Protein AF-A0A7S3LGE1-F1 (afdb_monomer_lite)

Sequence (247 aa):
MNFAIEPRTTQPFYMPAHYVEPFEENRWFVEFDTFSIVQLNETDFDQDATALWTPNLSERVREPIHEDTSGYSVFFFHPGIALPTHPNQFPMDAAGMMIHVPDVLRTAVEGQAEQTFAYIFDNDDVLQEEPAFLAGARIDPGEDAADLVFQEEIELATLDSQDDCISKIIPVGNREWTVVVCKAGGAYDASTVFVVLGGVTIFAACLCLAAWFWTTSRRITRINDIRAAAEHEKACLIVKNAEKTAR

Radius of gyration: 39.29 Å; chains: 1; bounding box: 74×46×139 Å

pLDDT: mean 82.86, std 13.29, range [35.62, 97.88]

Structure (mmCIF, N/CA/C/O backbone):
data_AF-A0A7S3LGE1-F1
#
_entry.id   AF-A0A7S3LGE1-F1
#
loop_
_atom_site.group_PDB
_atom_site.id
_atom_site.type_symbol
_atom_site.label_atom_id
_atom_site.label_alt_id
_atom_site.label_comp_id
_atom_site.label_asym_id
_atom_site.label_entity_id
_atom_site.label_seq_id
_atom_site.pdbx_PDB_ins_code
_atom_site.Cartn_x
_atom_site.Cartn_y
_atom_site.Cartn_z
_atom_site.occupancy
_atom_site.B_iso_or_equiv
_atom_site.auth_seq_id
_atom_site.auth_comp_id
_atom_site.auth_asym_id
_atom_site.auth_atom_id
_atom_site.pdbx_PDB_model_num
ATOM 1 N N . MET A 1 1 ? -6.947 5.702 -22.467 1.00 40.03 1 MET A N 1
ATOM 2 C CA . MET A 1 1 ? -6.002 6.305 -23.436 1.00 40.03 1 MET A CA 1
ATOM 3 C C . MET A 1 1 ? -5.840 5.290 -24.562 1.00 40.03 1 MET A C 1
ATOM 5 O O . MET A 1 1 ? -5.452 4.172 -24.270 1.00 40.03 1 MET A O 1
ATOM 9 N N . ASN A 1 2 ? -6.240 5.590 -25.801 1.00 35.62 2 ASN A N 1
ATOM 10 C CA . ASN A 1 2 ? -6.014 4.653 -26.908 1.00 35.62 2 ASN A CA 1
ATOM 11 C C . ASN A 1 2 ? -4.526 4.704 -27.260 1.00 35.62 2 ASN A C 1
ATOM 13 O O . ASN A 1 2 ? -4.069 5.736 -27.746 1.00 35.62 2 ASN A O 1
ATOM 17 N N . PHE A 1 3 ? -3.777 3.628 -27.018 1.00 49.38 3 PHE A N 1
ATOM 18 C CA . PHE A 1 3 ? -2.439 3.496 -27.587 1.00 49.38 3 PHE A CA 1
ATOM 19 C C . PHE A 1 3 ? -2.593 3.330 -29.100 1.00 49.38 3 PHE A C 1
ATOM 21 O O . PHE A 1 3 ? -2.922 2.254 -29.599 1.00 49.38 3 PHE A O 1
ATOM 28 N N . ALA A 1 4 ? -2.443 4.426 -29.840 1.00 49.62 4 ALA A N 1
ATOM 29 C CA . ALA A 1 4 ? -2.307 4.354 -31.281 1.00 49.62 4 ALA A CA 1
ATOM 30 C C . ALA A 1 4 ? -0.925 3.760 -31.581 1.00 49.62 4 ALA A C 1
ATOM 32 O O . ALA A 1 4 ? 0.090 4.276 -31.116 1.00 49.62 4 ALA A O 1
ATOM 33 N N . ILE A 1 5 ? -0.885 2.663 -32.340 1.00 57.44 5 ILE A N 1
ATOM 34 C CA . ILE A 1 5 ? 0.364 2.142 -32.902 1.00 57.44 5 ILE A CA 1
ATOM 35 C C . ILE A 1 5 ? 0.765 3.106 -34.020 1.00 57.44 5 ILE A C 1
ATOM 37 O O . ILE A 1 5 ? 0.399 2.929 -35.183 1.00 57.44 5 ILE A O 1
ATOM 41 N N . GLU A 1 6 ? 1.431 4.192 -33.645 1.00 65.19 6 GLU A N 1
ATOM 42 C CA . GLU A 1 6 ? 1.940 5.179 -34.586 1.00 65.19 6 GLU A CA 1
ATOM 43 C C . GLU A 1 6 ? 3.312 4.747 -35.127 1.00 65.19 6 GLU A C 1
ATOM 45 O O . GLU A 1 6 ? 4.072 4.055 -34.439 1.00 65.19 6 GLU A O 1
ATOM 50 N N . PRO A 1 7 ? 3.662 5.126 -36.370 1.00 64.94 7 PRO A N 1
ATOM 51 C CA . PRO A 1 7 ? 5.013 4.942 -36.879 1.00 64.94 7 PRO A CA 1
ATOM 52 C C . PRO A 1 7 ? 6.018 5.595 -35.928 1.00 64.94 7 PRO A C 1
ATOM 54 O O . PRO A 1 7 ? 5.888 6.774 -35.599 1.00 64.94 7 PRO A O 1
ATOM 57 N N . ARG A 1 8 ? 7.021 4.826 -35.496 1.00 64.62 8 ARG A N 1
ATOM 58 C CA . ARG A 1 8 ? 8.025 5.301 -34.539 1.00 64.62 8 ARG A CA 1
ATOM 59 C C . ARG A 1 8 ? 8.723 6.556 -35.060 1.00 64.62 8 ARG A C 1
ATOM 61 O O . ARG A 1 8 ? 9.130 6.617 -36.222 1.00 64.62 8 ARG A O 1
ATOM 68 N N . THR A 1 9 ? 8.916 7.530 -34.179 1.00 72.19 9 THR A N 1
ATOM 69 C CA . THR A 1 9 ? 9.833 8.643 -34.426 1.00 72.19 9 THR A CA 1
ATOM 70 C C . THR A 1 9 ? 11.280 8.150 -34.327 1.00 72.19 9 THR A C 1
ATOM 72 O O . THR A 1 9 ? 11.573 7.156 -33.657 1.00 72.19 9 THR A O 1
ATOM 75 N N . THR A 1 10 ? 12.203 8.803 -35.034 1.00 78.00 10 THR A N 1
ATOM 76 C CA . THR A 1 10 ? 13.636 8.480 -34.950 1.00 78.00 10 THR A CA 1
ATOM 77 C C . THR A 1 10 ? 14.162 8.835 -33.558 1.00 78.00 10 THR A C 1
ATOM 79 O O . THR A 1 10 ? 14.068 9.995 -33.162 1.00 78.00 10 THR A O 1
ATOM 82 N N . GLN A 1 11 ? 14.732 7.862 -32.843 1.00 74.75 11 GLN A N 1
ATOM 83 C CA . GLN A 1 11 ? 15.300 8.023 -31.498 1.00 74.75 11 GLN A CA 1
ATOM 84 C C . GLN A 1 11 ? 16.745 7.488 -31.439 1.00 74.75 11 GLN 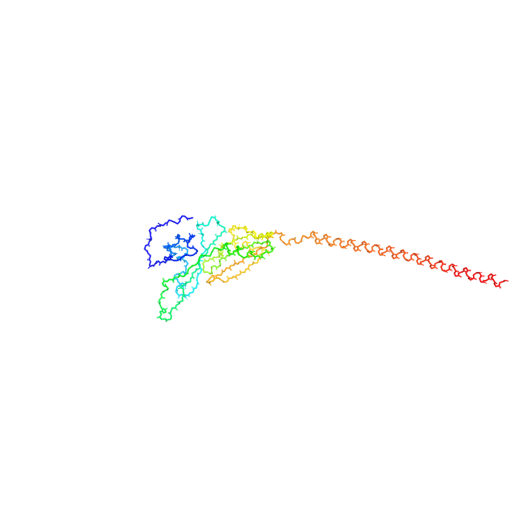A C 1
ATOM 86 O O . GLN A 1 11 ? 17.123 6.693 -32.305 1.00 74.75 11 GLN A O 1
ATOM 91 N N . PRO A 1 12 ? 17.577 7.923 -30.467 1.00 72.88 12 PRO A N 1
ATOM 92 C CA . PRO A 1 12 ? 18.965 7.464 -30.336 1.00 72.88 12 PRO A CA 1
ATOM 93 C C . PRO A 1 12 ? 19.096 5.952 -30.105 1.00 72.88 12 PRO A C 1
ATOM 95 O O . PRO A 1 12 ? 20.044 5.341 -30.596 1.00 72.88 12 PRO A O 1
ATOM 98 N N . PHE A 1 13 ? 18.138 5.355 -29.395 1.00 75.25 13 PHE A N 1
ATOM 99 C CA . PHE A 1 13 ? 18.000 3.915 -29.199 1.00 75.25 13 PHE A CA 1
ATOM 100 C C . PHE A 1 13 ? 16.523 3.545 -28.998 1.00 75.25 13 PHE A C 1
ATOM 102 O O . PHE A 1 13 ? 15.668 4.423 -28.910 1.00 75.25 13 PHE A O 1
ATOM 109 N N . TYR A 1 14 ? 16.236 2.243 -28.975 1.00 79.56 14 TYR A N 1
ATOM 110 C CA . TYR A 1 14 ? 14.905 1.676 -28.751 1.00 79.56 14 TYR A CA 1
ATOM 111 C C . TYR A 1 14 ? 15.024 0.514 -27.770 1.00 79.56 14 TYR A C 1
ATOM 113 O O . TYR A 1 14 ? 16.019 -0.211 -27.811 1.00 79.56 14 TYR A O 1
ATOM 121 N N . MET A 1 15 ? 13.987 0.283 -26.969 1.00 80.56 15 MET A N 1
ATOM 122 C CA . MET A 1 15 ? 13.903 -0.853 -26.056 1.00 80.56 15 MET A CA 1
ATOM 123 C C . MET A 1 15 ? 12.582 -1.606 -26.271 1.00 80.56 15 MET A C 1
ATOM 125 O O . MET A 1 15 ? 11.642 -1.480 -25.484 1.00 80.56 15 MET A O 1
ATOM 129 N N . PRO A 1 16 ? 12.459 -2.362 -27.379 1.00 87.06 16 PRO A N 1
ATOM 130 C CA . PRO A 1 16 ? 11.270 -3.161 -27.628 1.00 87.06 16 PRO A CA 1
ATOM 131 C C . PRO A 1 16 ? 11.183 -4.332 -26.645 1.00 87.06 16 PRO A C 1
ATOM 133 O O . PRO A 1 16 ? 12.149 -5.070 -26.454 1.00 87.06 16 PRO A O 1
ATOM 136 N N . ALA A 1 17 ? 10.002 -4.563 -26.077 1.00 87.69 17 ALA A N 1
ATOM 137 C CA . ALA A 1 17 ? 9.770 -5.759 -25.282 1.00 87.69 17 ALA A CA 1
ATOM 138 C C . ALA A 1 17 ? 9.726 -6.996 -26.196 1.00 87.69 17 ALA A C 1
ATOM 140 O O . ALA A 1 17 ? 8.856 -7.140 -27.057 1.00 87.69 17 ALA A O 1
ATOM 141 N N . HIS A 1 18 ? 10.691 -7.897 -26.018 1.00 90.25 18 HIS A N 1
ATOM 142 C CA . HIS A 1 18 ? 10.775 -9.150 -26.776 1.00 90.25 18 HIS A CA 1
ATOM 143 C C . HIS A 1 18 ? 10.068 -10.319 -26.087 1.00 90.25 18 HIS A C 1
ATOM 145 O O . HIS A 1 18 ? 9.595 -11.235 -26.757 1.00 90.25 18 HIS A O 1
ATOM 151 N N . TYR A 1 19 ? 9.991 -10.279 -24.759 1.00 90.81 19 TYR A N 1
ATOM 152 C CA . TYR A 1 19 ? 9.380 -11.308 -23.929 1.00 90.81 19 TYR A CA 1
ATOM 153 C C . TYR A 1 19 ? 8.480 -10.636 -22.903 1.00 90.81 19 TYR A C 1
ATOM 155 O O . TYR A 1 19 ? 8.879 -9.650 -22.286 1.00 90.81 19 TYR A O 1
ATOM 163 N N . VAL A 1 20 ? 7.270 -11.163 -22.739 1.00 90.94 20 VAL A N 1
ATOM 164 C CA . VAL A 1 20 ? 6.270 -10.632 -21.815 1.00 90.94 20 VAL A CA 1
ATOM 165 C C . VAL A 1 20 ? 5.512 -11.799 -21.199 1.00 90.94 20 VAL A C 1
ATOM 167 O O . VAL A 1 20 ? 5.161 -12.744 -21.905 1.00 90.94 20 VAL A O 1
ATOM 170 N N . GLU A 1 21 ? 5.248 -11.717 -19.897 1.00 91.38 21 GLU A N 1
ATOM 171 C CA . GLU A 1 21 ? 4.495 -12.718 -19.146 1.00 91.38 21 GLU A CA 1
ATOM 172 C C . GLU A 1 21 ? 3.390 -12.055 -18.300 1.00 91.38 21 GLU A C 1
ATOM 174 O O . GLU A 1 21 ? 3.621 -10.972 -17.758 1.00 91.38 21 GLU A O 1
ATOM 179 N N . PRO A 1 22 ? 2.204 -12.679 -18.160 1.00 90.56 22 PRO A N 1
ATOM 180 C CA . PRO A 1 22 ? 1.721 -13.797 -18.972 1.00 90.56 22 PRO A CA 1
ATOM 181 C C . PRO A 1 22 ? 1.497 -13.371 -20.433 1.00 90.56 22 PRO A C 1
ATOM 183 O O . PRO A 1 22 ? 0.895 -12.331 -20.709 1.00 90.56 22 PRO A O 1
ATOM 186 N N . PHE A 1 23 ? 1.976 -14.181 -21.383 1.00 86.31 23 PHE A N 1
ATOM 187 C CA . PHE A 1 23 ? 1.964 -13.810 -22.804 1.00 86.31 23 PHE A CA 1
ATOM 188 C C . PHE A 1 23 ? 0.562 -13.506 -23.358 1.00 86.31 23 PHE A C 1
ATOM 190 O O . PHE A 1 23 ? 0.390 -12.522 -24.067 1.00 86.31 23 PHE A O 1
ATOM 197 N N . GLU A 1 24 ? -0.452 -14.319 -23.049 1.00 87.44 24 GLU A N 1
ATOM 198 C CA . GLU A 1 24 ? -1.784 -14.188 -23.669 1.00 87.44 24 GLU A 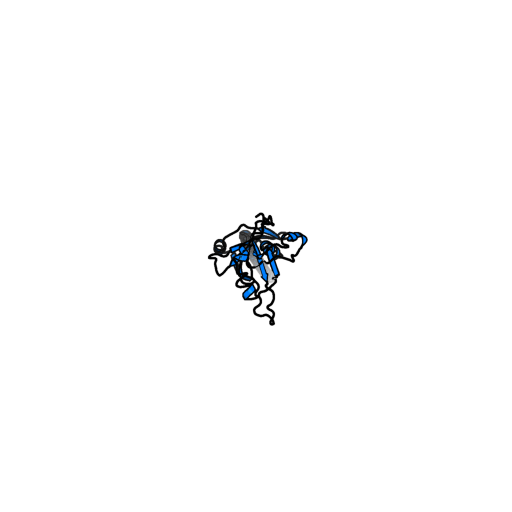CA 1
ATOM 199 C C . GLU A 1 24 ? -2.478 -12.856 -23.343 1.00 87.44 24 GLU A C 1
ATOM 201 O O . GLU A 1 24 ? -3.092 -12.240 -24.217 1.00 87.44 24 GLU A O 1
ATOM 206 N N . GLU A 1 25 ? -2.338 -12.383 -22.106 1.00 84.25 25 GLU A N 1
ATOM 207 C CA . GLU A 1 25 ? -2.963 -11.143 -21.626 1.00 84.25 25 GLU A CA 1
ATOM 208 C C . GLU A 1 25 ? -2.173 -9.909 -22.075 1.00 84.25 25 GLU A C 1
ATOM 210 O O . GLU A 1 25 ? -2.744 -8.859 -22.376 1.00 84.25 25 GLU A O 1
ATOM 215 N N . ASN A 1 26 ? -0.856 -10.065 -22.218 1.00 83.81 26 ASN A N 1
ATOM 216 C CA . ASN A 1 26 ? 0.068 -8.967 -22.471 1.00 83.81 26 ASN A CA 1
ATOM 217 C C . ASN A 1 26 ? 0.726 -9.015 -23.856 1.00 83.81 26 ASN A C 1
ATOM 219 O O . ASN A 1 26 ? 1.674 -8.281 -24.121 1.00 83.81 26 ASN A O 1
ATOM 223 N N . ARG A 1 27 ? 0.211 -9.828 -24.785 1.00 86.06 27 ARG A N 1
ATOM 224 C CA . ARG A 1 27 ? 0.763 -9.985 -26.147 1.00 86.06 27 ARG A CA 1
ATOM 225 C C . ARG A 1 27 ? 0.925 -8.669 -26.906 1.00 86.06 27 ARG A C 1
ATOM 227 O O . ARG A 1 27 ? 1.751 -8.566 -27.802 1.00 86.06 27 ARG A O 1
ATOM 234 N N . TRP A 1 28 ? 0.107 -7.675 -26.570 1.00 81.50 28 TRP A N 1
ATOM 235 C CA . TRP A 1 28 ? 0.108 -6.357 -27.195 1.00 81.50 28 TRP A CA 1
ATOM 236 C C . TRP A 1 28 ? 1.337 -5.516 -26.807 1.00 81.50 28 TRP A C 1
ATOM 238 O O . TRP A 1 28 ? 1.656 -4.572 -27.524 1.00 81.50 28 TRP A O 1
ATOM 248 N N . PHE A 1 29 ? 2.040 -5.870 -25.723 1.00 84.44 29 PHE A N 1
ATOM 249 C CA . PHE A 1 29 ? 3.325 -5.274 -25.355 1.00 84.44 29 PHE A CA 1
ATOM 250 C C . PHE A 1 29 ? 4.491 -5.818 -26.188 1.00 84.44 29 PHE A C 1
ATOM 252 O O . PHE A 1 29 ? 5.562 -5.224 -26.186 1.00 84.44 29 PHE A O 1
ATOM 259 N N . VAL A 1 30 ? 4.335 -6.933 -26.904 1.00 86.81 30 VAL A N 1
ATOM 260 C CA . VAL A 1 30 ? 5.431 -7.476 -27.717 1.00 86.81 30 VAL A CA 1
ATOM 261 C C . VAL A 1 30 ? 5.745 -6.514 -28.860 1.00 86.81 30 VAL A C 1
ATOM 263 O O . VAL A 1 30 ? 4.845 -6.017 -29.529 1.00 86.81 30 VAL A O 1
ATOM 266 N N . GLU A 1 31 ? 7.033 -6.228 -29.053 1.00 85.75 31 GLU A N 1
ATOM 267 C CA . GLU A 1 31 ? 7.551 -5.182 -29.948 1.00 85.75 31 GLU A CA 1
ATOM 268 C C . GLU A 1 31 ? 7.129 -3.750 -29.577 1.00 85.75 31 GLU A C 1
ATOM 270 O O . GLU A 1 31 ? 7.487 -2.800 -30.285 1.00 85.75 31 GLU A O 1
ATOM 275 N N . PHE A 1 32 ? 6.432 -3.556 -28.456 1.00 83.38 32 PHE A N 1
ATOM 276 C CA . PHE A 1 32 ? 6.194 -2.230 -27.911 1.00 83.38 32 PHE A CA 1
ATOM 277 C C . PHE A 1 32 ? 7.508 -1.675 -27.368 1.00 83.38 32 PHE A C 1
ATOM 279 O O . PHE A 1 32 ? 8.207 -2.331 -26.598 1.00 83.38 32 PHE A O 1
ATOM 286 N N . ASP A 1 33 ? 7.854 -0.469 -27.803 1.00 81.06 33 ASP A N 1
ATOM 287 C CA . ASP A 1 33 ? 9.045 0.223 -27.335 1.00 81.06 33 ASP A CA 1
ATOM 288 C C . ASP A 1 33 ? 8.755 0.873 -25.985 1.00 81.06 33 ASP A C 1
ATOM 290 O O . ASP A 1 33 ? 8.125 1.929 -25.923 1.00 81.06 33 ASP A O 1
ATOM 294 N N . THR A 1 34 ? 9.192 0.247 -24.896 1.00 76.44 34 THR A N 1
ATOM 295 C CA . THR A 1 34 ? 8.917 0.757 -23.546 1.00 76.44 34 THR A CA 1
ATOM 296 C C . THR A 1 34 ? 9.585 2.107 -23.308 1.00 76.44 34 THR A C 1
ATOM 298 O O . THR A 1 34 ? 9.067 2.910 -22.545 1.00 76.44 34 THR A O 1
ATOM 301 N N . PHE A 1 35 ? 10.672 2.407 -24.023 1.00 73.38 35 PHE A N 1
ATOM 302 C CA . PHE A 1 35 ? 11.346 3.703 -23.948 1.00 73.38 35 PHE A CA 1
ATOM 303 C C . PHE A 1 35 ? 10.504 4.859 -24.525 1.00 73.38 35 PHE A C 1
ATOM 305 O O . PHE A 1 35 ? 10.722 6.025 -24.210 1.00 73.38 35 PHE A O 1
ATOM 312 N N . SER A 1 36 ? 9.482 4.548 -25.330 1.00 71.38 36 SER A N 1
ATOM 313 C CA . SER A 1 36 ? 8.564 5.549 -25.885 1.00 71.38 36 SER A CA 1
ATOM 314 C C . SER A 1 36 ? 7.513 6.062 -24.892 1.00 71.38 36 SER A C 1
ATOM 316 O O . SER A 1 36 ? 6.818 7.038 -25.188 1.00 71.38 36 SER A O 1
ATOM 318 N N . ILE A 1 37 ? 7.378 5.437 -23.717 1.00 70.44 37 ILE A N 1
ATOM 319 C CA . ILE A 1 37 ? 6.477 5.919 -22.667 1.00 70.44 37 ILE A CA 1
ATOM 320 C C . ILE A 1 37 ? 7.101 7.182 -22.075 1.00 70.44 37 ILE A C 1
ATOM 322 O O . ILE A 1 37 ? 8.170 7.122 -21.482 1.00 70.44 37 ILE A O 1
ATOM 326 N N . VAL A 1 38 ? 6.434 8.328 -22.230 1.00 60.69 38 VAL A N 1
ATOM 327 C CA . VAL A 1 38 ? 6.949 9.643 -21.800 1.00 60.69 38 VAL A CA 1
ATOM 328 C C . VAL A 1 38 ? 7.348 9.636 -20.322 1.00 60.69 38 VAL A C 1
ATOM 330 O O . VAL A 1 38 ? 8.429 10.113 -19.994 1.00 60.69 38 VAL A O 1
ATOM 333 N N . GLN A 1 39 ? 6.558 8.990 -19.456 1.00 60.12 39 GLN A N 1
ATOM 334 C CA . GLN A 1 39 ? 6.907 8.842 -18.038 1.00 60.12 39 GLN A CA 1
ATOM 335 C C . GLN A 1 39 ? 8.190 8.031 -17.796 1.00 60.12 39 GLN A C 1
ATOM 337 O O . GLN A 1 39 ? 8.817 8.214 -16.763 1.00 60.12 39 GLN A O 1
ATOM 342 N N . LEU A 1 40 ? 8.591 7.153 -18.722 1.00 56.44 40 LEU A N 1
ATOM 343 C CA . LEU A 1 40 ? 9.837 6.372 -18.671 1.00 56.44 40 LEU A CA 1
ATOM 344 C C . LEU A 1 40 ? 11.021 7.063 -19.353 1.00 56.44 40 LEU A C 1
ATOM 346 O O . LEU A 1 40 ? 12.155 6.624 -19.198 1.00 56.44 40 LEU A O 1
ATOM 350 N N . ASN A 1 41 ? 10.745 8.101 -20.139 1.00 52.84 41 ASN A N 1
ATOM 351 C CA . ASN A 1 41 ? 11.744 8.878 -20.865 1.00 52.84 41 ASN A CA 1
ATOM 352 C C . ASN A 1 41 ? 12.164 10.125 -20.063 1.00 52.84 41 ASN A C 1
ATOM 354 O O . ASN A 1 41 ? 13.299 10.578 -20.172 1.00 52.84 41 ASN A O 1
ATOM 358 N N . GLU A 1 42 ? 11.251 10.676 -19.252 1.00 51.88 42 GLU A N 1
ATOM 359 C CA . GLU A 1 42 ? 11.519 11.823 -18.372 1.00 51.88 42 GLU A CA 1
ATOM 360 C C . GLU A 1 42 ? 12.076 11.416 -17.002 1.00 51.88 42 GLU A C 1
ATOM 362 O O . GLU A 1 42 ? 12.881 12.158 -16.443 1.00 51.88 42 GLU A O 1
ATOM 367 N N . THR A 1 43 ? 11.724 10.232 -16.488 1.00 51.25 43 THR A N 1
ATOM 368 C CA . THR A 1 43 ? 12.402 9.674 -15.311 1.00 51.25 43 THR A CA 1
ATOM 369 C C . THR A 1 43 ? 13.679 8.976 -15.738 1.00 51.25 43 THR A C 1
ATOM 371 O O . THR A 1 43 ? 13.620 8.154 -16.641 1.00 51.25 43 THR A O 1
ATOM 374 N N . ASP A 1 44 ? 14.798 9.340 -15.102 1.00 53.06 44 ASP A N 1
ATOM 375 C CA . ASP A 1 44 ? 16.081 8.676 -14.760 1.00 53.06 44 ASP A CA 1
ATOM 376 C C . ASP A 1 44 ? 16.462 7.260 -15.266 1.00 53.06 44 ASP A C 1
ATOM 378 O O . ASP A 1 44 ? 17.487 6.703 -14.851 1.00 53.06 44 ASP A O 1
ATOM 382 N N . PHE A 1 45 ? 15.715 6.653 -16.183 1.00 54.97 45 PHE A N 1
ATOM 383 C CA . PHE A 1 45 ? 16.015 5.396 -16.848 1.00 54.97 45 PHE A CA 1
ATOM 384 C C . PHE A 1 45 ? 17.379 5.470 -17.543 1.00 54.97 45 PHE A C 1
ATOM 386 O O . PHE A 1 45 ? 18.172 4.531 -17.463 1.00 54.97 45 PHE A O 1
ATOM 393 N N . ASP A 1 46 ? 17.674 6.612 -18.169 1.00 51.56 46 ASP A N 1
ATOM 394 C CA . ASP A 1 46 ? 18.888 6.821 -18.960 1.00 51.56 46 ASP A CA 1
ATOM 395 C C . ASP A 1 46 ? 20.090 7.312 -18.127 1.00 51.56 46 ASP A C 1
ATOM 397 O O . ASP A 1 46 ? 21.234 7.079 -18.514 1.00 51.56 46 ASP A O 1
ATOM 401 N N . GLN A 1 47 ? 19.865 7.970 -16.979 1.00 54.19 47 GLN A N 1
ATOM 402 C CA . GLN A 1 47 ? 20.959 8.553 -16.185 1.00 54.19 47 GLN A CA 1
ATOM 403 C C . GLN A 1 47 ? 21.371 7.727 -14.969 1.00 54.19 47 GLN A C 1
ATOM 405 O O . GLN A 1 47 ? 22.568 7.662 -14.702 1.00 54.19 47 GLN A O 1
ATOM 410 N N . ASP A 1 48 ? 20.446 7.035 -14.298 1.00 59.91 48 ASP A N 1
ATOM 411 C CA . ASP A 1 48 ? 20.769 6.360 -13.037 1.00 59.91 48 ASP A CA 1
ATOM 412 C C . ASP A 1 48 ? 20.724 4.840 -13.150 1.00 59.91 48 ASP A C 1
ATOM 414 O O . ASP A 1 48 ? 21.666 4.169 -12.738 1.00 59.91 48 ASP A O 1
ATOM 418 N N . ALA A 1 49 ? 19.691 4.253 -13.759 1.00 59.50 49 ALA A N 1
ATOM 419 C CA . ALA A 1 49 ? 19.565 2.792 -13.784 1.00 59.50 49 ALA A CA 1
ATOM 420 C C . ALA A 1 49 ? 20.681 2.133 -14.613 1.00 59.50 49 ALA A C 1
ATOM 422 O O . ALA A 1 49 ? 21.393 1.245 -14.142 1.00 59.50 49 ALA A O 1
ATOM 423 N N . THR A 1 50 ? 20.866 2.590 -15.852 1.00 64.94 50 THR A N 1
ATOM 424 C CA . THR A 1 50 ? 21.847 2.028 -16.793 1.00 64.94 50 THR A CA 1
ATOM 425 C C . THR A 1 50 ? 23.282 2.451 -16.476 1.00 64.94 50 THR A C 1
ATOM 427 O O . THR A 1 50 ? 24.207 1.674 -16.715 1.00 64.94 50 THR A O 1
ATOM 430 N N . ALA A 1 51 ? 23.482 3.638 -15.893 1.00 68.69 51 ALA A N 1
ATOM 431 C CA . ALA A 1 51 ? 24.803 4.113 -15.488 1.00 68.69 51 ALA A CA 1
ATOM 432 C C . ALA A 1 51 ? 25.271 3.491 -14.163 1.00 68.69 51 ALA A C 1
ATOM 434 O O . ALA A 1 51 ? 26.440 3.118 -14.039 1.00 68.69 51 ALA A O 1
ATOM 435 N N . LEU A 1 52 ? 24.375 3.360 -13.177 1.00 74.44 52 LEU A N 1
ATOM 436 C CA . LEU A 1 52 ? 24.698 2.826 -11.848 1.00 74.44 52 LEU A CA 1
ATOM 437 C C . LEU A 1 52 ? 24.526 1.307 -11.760 1.00 74.44 52 LEU A C 1
ATOM 439 O O . LEU A 1 52 ? 24.959 0.709 -10.776 1.00 74.44 52 LEU A O 1
ATOM 443 N N . TRP A 1 53 ? 23.945 0.674 -12.785 1.00 82.12 53 TRP A N 1
ATOM 444 C CA . TRP A 1 53 ? 23.606 -0.752 -12.789 1.00 82.12 53 TRP A CA 1
ATOM 445 C C . TRP A 1 53 ? 22.713 -1.154 -11.607 1.00 82.12 53 TRP A C 1
ATOM 447 O O . TRP A 1 53 ? 22.840 -2.250 -11.056 1.00 82.12 53 TRP A O 1
ATOM 457 N N . THR A 1 54 ? 21.806 -0.262 -11.206 1.00 83.81 54 THR A N 1
ATOM 458 C CA . THR A 1 54 ? 20.883 -0.475 -10.088 1.00 83.81 54 THR A CA 1
ATOM 459 C C . THR A 1 54 ? 19.437 -0.549 -10.563 1.00 83.81 54 THR A C 1
ATOM 461 O O . THR A 1 54 ? 19.094 0.041 -11.590 1.00 83.81 54 THR A O 1
ATOM 464 N N . PRO A 1 55 ? 18.566 -1.259 -9.828 1.00 85.69 55 PRO A N 1
ATOM 465 C CA . PRO A 1 55 ? 17.147 -1.259 -10.134 1.00 85.69 55 PRO A CA 1
ATOM 466 C C . PRO A 1 55 ? 16.538 0.136 -9.952 1.00 85.69 55 PRO A C 1
ATOM 468 O O . PRO A 1 55 ? 16.964 0.878 -9.066 1.00 85.69 55 PRO A O 1
ATOM 471 N N . ASN A 1 56 ? 15.532 0.468 -10.758 1.00 85.25 56 ASN A N 1
ATOM 472 C CA . ASN A 1 56 ? 14.888 1.781 -10.750 1.00 85.25 56 ASN A CA 1
ATOM 473 C C . ASN A 1 56 ? 13.365 1.646 -10.906 1.00 85.25 56 ASN A C 1
ATOM 475 O O . ASN A 1 56 ? 12.888 0.797 -11.661 1.00 85.25 56 ASN A O 1
ATOM 479 N N . LEU A 1 57 ? 12.617 2.459 -10.165 1.00 86.56 57 LEU A N 1
ATOM 480 C CA . LEU A 1 57 ? 11.178 2.637 -10.293 1.00 86.56 57 LEU A CA 1
ATOM 481 C C . LEU A 1 57 ? 10.860 3.902 -11.082 1.00 86.56 57 LEU A C 1
ATOM 483 O O . LEU A 1 57 ? 11.360 4.984 -10.778 1.00 86.56 57 LEU A O 1
ATOM 487 N N . SER A 1 58 ? 9.958 3.774 -12.047 1.00 84.06 58 SER A N 1
ATOM 488 C CA . SER A 1 58 ? 9.383 4.926 -12.724 1.00 84.06 58 SER A CA 1
ATOM 489 C C . SER A 1 58 ? 8.475 5.730 -11.800 1.00 84.06 58 SER A C 1
ATOM 491 O O . SER A 1 58 ? 7.989 5.239 -10.780 1.00 84.06 58 SER A O 1
ATOM 493 N N . GLU A 1 59 ? 8.139 6.930 -12.256 1.00 84.81 59 GLU A N 1
ATOM 494 C CA . GLU A 1 59 ? 6.968 7.653 -11.779 1.00 84.81 59 GLU A CA 1
ATOM 495 C C . GLU A 1 59 ? 5.677 6.843 -11.968 1.00 84.81 59 GLU A C 1
ATOM 497 O O . GLU A 1 59 ? 5.612 5.858 -12.720 1.00 84.81 59 GLU A O 1
ATOM 502 N N . ARG A 1 60 ? 4.619 7.304 -11.299 1.00 87.56 60 ARG A N 1
ATOM 503 C CA . ARG A 1 60 ? 3.273 6.751 -11.426 1.00 87.56 60 ARG A CA 1
ATOM 504 C C . ARG A 1 60 ? 2.746 6.872 -12.859 1.00 87.56 60 ARG A C 1
ATOM 506 O O . ARG A 1 60 ? 2.753 7.937 -13.474 1.00 87.56 60 ARG A O 1
ATOM 513 N N . VAL A 1 61 ? 2.209 5.778 -13.376 1.00 85.56 61 VAL A N 1
ATOM 514 C CA . VAL A 1 61 ? 1.593 5.672 -14.697 1.00 85.56 61 VAL A CA 1
ATOM 515 C C . VAL A 1 61 ? 0.152 5.224 -14.520 1.00 85.56 61 VAL A C 1
ATOM 517 O O . VAL A 1 61 ? -0.149 4.310 -13.756 1.00 85.56 61 VAL A O 1
ATOM 520 N N . ARG A 1 62 ? -0.766 5.870 -15.238 1.00 82.88 62 ARG A N 1
ATOM 521 C CA . ARG A 1 62 ? -2.162 5.434 -15.276 1.00 82.88 62 ARG A CA 1
ATOM 522 C C . ARG A 1 62 ? -2.323 4.372 -16.355 1.00 82.88 62 ARG A C 1
ATOM 524 O O . ARG A 1 62 ? -2.109 4.657 -17.534 1.00 82.88 62 ARG A O 1
ATOM 531 N N . GLU A 1 63 ? -2.710 3.167 -15.957 1.00 75.06 63 GLU A N 1
ATOM 532 C CA . GLU A 1 63 ? -2.941 2.072 -16.894 1.00 75.06 63 GLU A CA 1
ATOM 533 C C . GLU A 1 63 ? -4.146 2.359 -17.800 1.00 75.06 63 GLU A C 1
ATOM 535 O O . GLU A 1 63 ? -5.219 2.721 -17.318 1.00 75.06 63 GLU A O 1
ATOM 540 N N . PRO A 1 64 ? -4.016 2.198 -19.126 1.00 60.50 64 PRO A N 1
ATOM 541 C CA . PRO A 1 64 ? -5.152 2.420 -20.023 1.00 60.50 64 PRO A CA 1
ATOM 542 C C . PRO A 1 64 ? -6.088 1.226 -20.194 1.00 60.50 64 PRO A C 1
ATOM 544 O O . PRO A 1 64 ? -7.125 1.391 -20.833 1.00 60.50 64 PRO A O 1
ATOM 547 N N . ILE A 1 65 ? -5.692 0.043 -19.714 1.00 59.12 65 ILE A N 1
ATOM 548 C CA . ILE A 1 65 ? -6.336 -1.241 -20.039 1.00 59.12 65 ILE A CA 1
ATOM 549 C C . ILE A 1 65 ? -7.178 -1.772 -18.884 1.00 59.12 65 ILE A C 1
ATOM 551 O O . ILE A 1 65 ? -8.116 -2.532 -19.116 1.00 59.12 65 ILE A O 1
ATOM 555 N N . HIS A 1 66 ? -6.893 -1.364 -17.652 1.00 59.69 66 HIS A N 1
ATOM 556 C CA . HIS A 1 66 ? -7.756 -1.673 -16.526 1.00 59.69 66 HIS A CA 1
ATOM 557 C C . HIS A 1 66 ? -8.872 -0.628 -16.444 1.00 59.69 66 HIS A C 1
ATOM 559 O O . HIS A 1 66 ? -8.627 0.573 -16.350 1.00 59.69 66 HIS A O 1
ATOM 565 N N . GLU A 1 67 ? -10.121 -1.096 -16.550 1.00 58.28 67 GLU A N 1
ATOM 566 C CA . GLU A 1 67 ? -11.321 -0.260 -16.391 1.00 58.28 67 GLU A CA 1
ATOM 567 C C . GLU A 1 67 ? -11.444 0.290 -14.960 1.00 58.28 67 GLU A C 1
ATOM 569 O O . GLU A 1 67 ? -12.146 1.275 -14.732 1.00 58.28 67 GLU A O 1
ATOM 574 N N . ASP A 1 68 ? -10.732 -0.321 -14.011 1.00 62.66 68 ASP A N 1
ATOM 575 C CA . ASP A 1 68 ? -10.666 0.101 -12.620 1.00 62.66 68 ASP A CA 1
ATOM 576 C C . ASP A 1 68 ? -9.678 1.274 -12.485 1.00 62.66 68 ASP A C 1
ATOM 578 O O . ASP A 1 68 ? -8.463 1.115 -12.419 1.00 62.66 68 ASP A O 1
ATOM 582 N N . THR A 1 69 ? -10.198 2.502 -12.511 1.00 64.38 69 THR A N 1
ATOM 583 C CA . THR A 1 69 ? -9.404 3.748 -12.489 1.00 64.38 69 THR A CA 1
ATOM 584 C C . THR A 1 69 ? -8.904 4.142 -11.095 1.00 64.38 69 THR A C 1
ATOM 586 O O . THR A 1 69 ? -8.594 5.311 -10.853 1.00 64.38 69 THR A O 1
ATOM 589 N N . SER A 1 70 ? -8.900 3.192 -10.171 1.00 75.56 70 SER A N 1
ATOM 590 C CA . SER A 1 70 ? -8.820 3.364 -8.721 1.00 75.56 70 SER A CA 1
ATOM 591 C C . SER A 1 70 ? -7.403 3.584 -8.173 1.00 75.56 70 SER A C 1
ATOM 593 O O . SER A 1 70 ? -7.211 3.707 -6.964 1.00 75.56 70 SER A O 1
ATOM 595 N N . GLY A 1 71 ? -6.400 3.674 -9.044 1.00 86.56 71 GLY A N 1
ATOM 596 C CA . GLY A 1 71 ? -5.029 3.968 -8.654 1.00 86.56 71 GLY A CA 1
ATOM 597 C C . GLY A 1 71 ? -4.093 4.083 -9.846 1.00 86.56 71 GLY A C 1
ATOM 598 O O . GLY A 1 71 ? -4.513 4.269 -10.992 1.00 86.56 71 GLY A O 1
ATOM 599 N N . TYR A 1 72 ? -2.808 3.994 -9.541 1.00 92.12 72 TYR A N 1
ATOM 600 C CA . TYR A 1 72 ? -1.710 4.092 -10.481 1.00 92.12 72 TYR A CA 1
ATOM 601 C C . TYR A 1 72 ? -0.811 2.864 -10.382 1.00 92.12 72 TYR A C 1
ATOM 603 O O . TYR A 1 72 ? -0.774 2.160 -9.372 1.00 92.12 72 TYR A O 1
ATOM 611 N N . SER A 1 73 ? -0.043 2.659 -11.438 1.00 90.44 73 SER A N 1
ATOM 612 C CA . SER A 1 73 ? 0.978 1.626 -11.526 1.00 90.44 73 SER A CA 1
ATOM 613 C C . SER A 1 73 ? 2.345 2.257 -11.644 1.00 90.44 73 SER A C 1
ATOM 615 O O . SER A 1 73 ? 2.484 3.430 -11.979 1.00 90.44 73 SER A O 1
ATOM 617 N N . VAL A 1 74 ? 3.369 1.469 -11.386 1.00 89.25 74 VAL A N 1
ATOM 618 C CA . VAL A 1 74 ? 4.763 1.881 -11.539 1.00 89.25 74 VAL A CA 1
ATOM 619 C C . VAL A 1 74 ? 5.495 0.809 -12.323 1.00 89.25 74 VAL A C 1
ATOM 621 O O . VAL A 1 74 ? 5.162 -0.373 -12.233 1.00 89.25 74 VAL A O 1
ATOM 624 N N . PHE A 1 75 ? 6.497 1.197 -13.094 1.00 87.56 75 PHE A N 1
ATOM 625 C CA . PHE A 1 75 ? 7.390 0.239 -13.718 1.00 87.56 75 PHE A CA 1
ATOM 626 C C . PHE A 1 75 ? 8.653 0.097 -12.889 1.00 87.56 75 PHE A C 1
ATOM 628 O O . PHE A 1 75 ? 9.337 1.073 -12.605 1.00 87.56 75 PHE A O 1
ATOM 635 N N . PHE A 1 76 ? 8.988 -1.136 -12.547 1.00 88.50 76 PHE A N 1
ATOM 636 C CA . PHE A 1 76 ? 10.265 -1.489 -11.961 1.00 88.50 76 PHE A CA 1
ATOM 637 C C . PHE A 1 76 ? 11.174 -2.060 -13.044 1.00 88.50 76 PHE A C 1
ATOM 639 O O . PHE A 1 76 ? 10.801 -3.009 -13.735 1.00 88.50 76 PHE A O 1
ATOM 646 N N . PHE A 1 77 ? 12.378 -1.513 -13.165 1.00 85.94 77 PHE A N 1
ATOM 647 C CA . PHE A 1 77 ? 13.377 -1.924 -14.140 1.00 85.94 77 PHE A CA 1
ATOM 648 C C . PHE A 1 77 ? 14.653 -2.405 -13.476 1.00 85.94 77 PHE A C 1
ATOM 650 O O . PHE A 1 77 ? 15.085 -1.878 -12.454 1.00 85.94 77 PHE A O 1
ATOM 657 N N . HIS A 1 78 ? 15.291 -3.379 -14.114 1.00 87.44 78 HIS A N 1
ATOM 658 C CA . HIS A 1 78 ? 16.583 -3.903 -13.722 1.00 87.44 78 HIS A CA 1
ATOM 659 C C . HIS A 1 78 ? 17.488 -4.047 -14.963 1.00 87.44 78 HIS A C 1
ATOM 661 O O . HIS A 1 78 ? 17.188 -4.865 -15.838 1.00 87.44 78 HIS A O 1
ATOM 667 N N . PRO A 1 79 ? 18.623 -3.323 -15.040 1.00 85.00 79 PRO A N 1
ATOM 668 C CA . PRO A 1 79 ? 19.527 -3.330 -16.204 1.00 85.00 79 PRO A CA 1
ATOM 669 C C . PRO A 1 79 ? 20.362 -4.618 -16.328 1.00 85.00 79 PRO A C 1
ATOM 671 O O . PRO A 1 79 ? 21.122 -4.806 -17.271 1.00 85.00 79 PRO A O 1
ATOM 674 N N . GLY A 1 80 ? 20.265 -5.506 -15.340 1.00 86.25 80 GLY A N 1
ATOM 675 C CA . GLY A 1 80 ? 21.067 -6.723 -15.249 1.00 86.25 80 GLY A CA 1
ATOM 676 C C . GLY A 1 80 ? 22.303 -6.496 -14.386 1.00 86.25 80 GLY A C 1
ATOM 677 O O . GLY A 1 80 ? 22.267 -5.707 -13.448 1.00 86.25 80 GLY A O 1
ATOM 678 N N . ILE A 1 81 ? 23.383 -7.223 -14.663 1.00 85.88 81 ILE A N 1
ATOM 679 C CA . ILE A 1 81 ? 24.628 -7.140 -13.890 1.00 85.88 81 ILE A CA 1
ATOM 680 C C . ILE A 1 81 ? 25.762 -6.756 -14.834 1.00 85.88 81 ILE A C 1
ATOM 682 O O . ILE A 1 81 ? 25.956 -7.407 -15.864 1.00 85.88 81 ILE A O 1
ATOM 686 N N . ALA A 1 82 ? 26.541 -5.745 -14.450 1.00 84.31 82 ALA A N 1
ATOM 687 C CA . ALA A 1 82 ? 27.723 -5.337 -15.193 1.00 84.31 82 ALA A CA 1
ATOM 688 C C . ALA A 1 82 ? 28.720 -6.499 -15.293 1.00 84.31 82 ALA A C 1
ATOM 690 O O . ALA A 1 82 ? 29.131 -7.086 -14.285 1.00 84.31 82 ALA A O 1
ATOM 691 N N . LEU A 1 83 ? 29.154 -6.822 -16.511 1.00 84.44 83 LEU A N 1
ATOM 692 C CA . LEU A 1 83 ? 30.181 -7.837 -16.709 1.00 84.44 83 LEU A CA 1
ATOM 693 C C . LEU A 1 83 ? 31.566 -7.239 -16.426 1.00 84.44 83 LEU A C 1
ATOM 695 O O . LEU A 1 83 ? 31.934 -6.243 -17.052 1.00 84.44 83 LEU A O 1
ATOM 699 N N . PRO A 1 84 ? 32.399 -7.872 -15.577 1.00 84.25 84 PRO A N 1
ATOM 700 C CA . PRO A 1 84 ? 33.742 -7.366 -15.280 1.00 84.25 84 PRO A CA 1
ATOM 701 C C . PRO A 1 84 ? 34.641 -7.234 -16.517 1.00 84.25 84 PRO A C 1
ATOM 703 O O . PRO A 1 84 ? 35.585 -6.449 -16.526 1.00 84.25 84 PRO A O 1
ATOM 706 N N . THR A 1 85 ? 34.362 -8.011 -17.566 1.00 88.5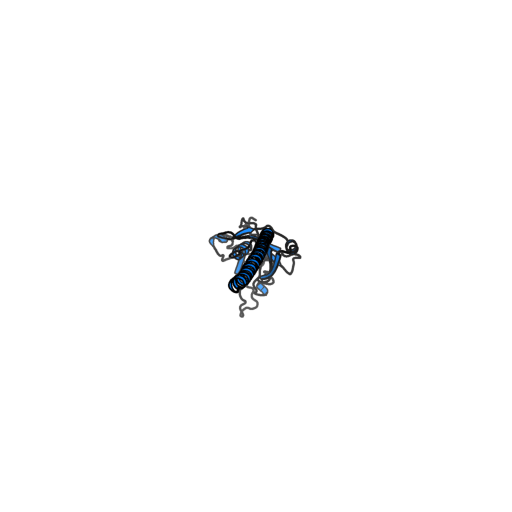6 85 THR A N 1
ATOM 707 C CA . THR A 1 85 ? 35.087 -7.974 -18.842 1.00 88.56 85 THR A CA 1
ATOM 708 C C . THR A 1 85 ? 34.756 -6.742 -19.685 1.00 88.56 85 THR A C 1
ATOM 710 O O . THR A 1 85 ? 35.545 -6.387 -20.561 1.00 88.56 85 THR A O 1
ATOM 713 N N . HIS A 1 86 ? 33.627 -6.077 -19.421 1.00 80.62 86 HIS A N 1
ATOM 714 C CA . HIS A 1 86 ? 33.123 -4.946 -20.198 1.00 80.62 86 HIS A CA 1
ATOM 715 C C . HIS A 1 86 ? 32.521 -3.848 -19.298 1.00 80.62 86 HIS A C 1
ATOM 717 O O . HIS A 1 86 ? 31.341 -3.530 -19.421 1.00 80.62 86 HIS A O 1
ATOM 723 N N . PRO A 1 87 ? 33.324 -3.216 -18.421 1.00 75.19 87 PRO A N 1
ATOM 724 C CA . PRO A 1 87 ? 32.823 -2.287 -17.402 1.00 75.19 87 PRO A CA 1
ATOM 725 C C . PRO A 1 87 ? 32.233 -0.981 -17.960 1.00 75.19 87 PRO A C 1
ATOM 727 O O . PRO A 1 87 ? 31.547 -0.273 -17.238 1.00 75.19 87 PRO A O 1
ATOM 730 N N . ASN A 1 88 ? 32.497 -0.663 -19.232 1.00 78.12 88 ASN A N 1
ATOM 731 C CA . ASN A 1 88 ? 32.032 0.562 -19.893 1.00 78.12 88 ASN A CA 1
ATOM 732 C C . ASN A 1 88 ? 30.946 0.294 -20.949 1.00 78.12 88 ASN A C 1
ATOM 734 O O . ASN A 1 88 ? 30.679 1.163 -21.778 1.00 78.12 88 ASN A O 1
ATOM 738 N N . GLN A 1 89 ? 30.404 -0.924 -21.016 1.00 78.44 89 GLN A N 1
ATOM 739 C CA . GLN A 1 89 ? 29.283 -1.208 -21.909 1.00 78.44 89 GLN A CA 1
ATOM 740 C C . GLN A 1 89 ? 27.978 -0.800 -21.237 1.00 78.44 89 GLN A C 1
ATOM 742 O O . GLN A 1 89 ? 27.806 -1.018 -20.044 1.00 78.44 89 GLN A O 1
ATOM 747 N N . PHE A 1 90 ? 27.070 -0.232 -22.022 1.00 75.12 90 PHE A N 1
ATOM 748 C CA . PHE A 1 90 ? 25.687 -0.051 -21.605 1.00 75.12 90 PHE A CA 1
ATOM 749 C C . PHE A 1 90 ? 24.968 -1.405 -21.603 1.00 75.12 90 PHE A C 1
ATOM 751 O O . PHE A 1 90 ? 25.326 -2.280 -22.407 1.00 75.12 90 PHE A O 1
ATOM 758 N N . PRO A 1 91 ? 23.973 -1.599 -20.723 1.00 77.75 91 PRO A N 1
ATOM 759 C CA . PRO A 1 91 ? 23.120 -2.775 -20.787 1.00 77.75 91 PRO A CA 1
ATOM 760 C C . PRO A 1 91 ? 22.455 -2.844 -22.167 1.00 77.75 91 PRO A C 1
ATOM 762 O O . PRO A 1 91 ? 21.893 -1.862 -22.647 1.00 77.75 91 PRO A O 1
ATOM 765 N N . MET A 1 92 ? 22.574 -3.997 -22.828 1.00 79.19 92 MET A N 1
ATOM 766 C CA . MET A 1 92 ? 21.935 -4.230 -24.132 1.00 79.19 92 MET A CA 1
ATOM 767 C C . MET A 1 92 ? 20.471 -4.644 -23.981 1.00 79.19 92 MET A C 1
ATOM 769 O O . MET A 1 92 ? 19.674 -4.389 -24.877 1.00 79.19 92 MET A O 1
ATOM 773 N N . ASP A 1 93 ? 20.137 -5.233 -22.833 1.00 81.19 93 ASP A N 1
ATOM 774 C CA . ASP A 1 93 ? 18.812 -5.723 -22.486 1.00 81.19 93 ASP A CA 1
ATOM 775 C C . ASP A 1 93 ? 18.479 -5.265 -21.059 1.00 81.19 93 ASP A C 1
ATOM 777 O O . ASP A 1 93 ? 19.376 -5.109 -20.226 1.00 81.19 93 ASP A O 1
ATOM 781 N N . ALA A 1 94 ? 17.194 -5.103 -20.752 1.00 83.31 94 ALA A N 1
ATOM 782 C CA . ALA A 1 94 ? 16.713 -4.840 -19.401 1.00 83.31 94 ALA A CA 1
ATOM 783 C C . ALA A 1 94 ? 15.522 -5.745 -19.081 1.00 83.31 94 ALA A C 1
ATOM 785 O O . ALA A 1 94 ? 14.717 -6.077 -19.954 1.00 83.31 94 ALA A O 1
ATOM 786 N N . ALA A 1 95 ? 15.405 -6.135 -17.815 1.00 88.75 95 ALA A N 1
ATOM 787 C CA . ALA A 1 95 ? 14.189 -6.742 -17.299 1.00 88.75 95 ALA A CA 1
ATOM 788 C C . ALA A 1 95 ? 13.299 -5.637 -16.731 1.00 88.75 95 ALA A C 1
ATOM 790 O O . ALA A 1 95 ? 13.783 -4.742 -16.039 1.00 88.75 95 ALA A O 1
ATOM 791 N N . GLY A 1 96 ? 12.004 -5.708 -17.012 1.00 88.00 96 GLY A N 1
ATOM 792 C CA . GLY A 1 96 ? 11.020 -4.774 -16.488 1.00 88.00 96 GLY A CA 1
ATOM 793 C C . GLY A 1 96 ? 9.801 -5.518 -15.974 1.00 88.00 96 GLY A C 1
ATOM 794 O O . GLY A 1 96 ? 9.453 -6.582 -16.486 1.00 88.00 96 GLY A O 1
ATOM 795 N N . MET A 1 97 ? 9.145 -4.952 -14.972 1.00 89.12 97 MET A N 1
ATOM 796 C CA . MET A 1 97 ? 7.824 -5.381 -14.542 1.00 89.12 97 MET A CA 1
ATOM 797 C C . MET A 1 97 ? 6.957 -4.167 -14.245 1.00 89.12 97 MET A C 1
ATOM 799 O O . MET A 1 97 ? 7.426 -3.182 -13.679 1.00 89.12 97 MET A O 1
ATOM 803 N N . MET A 1 98 ? 5.687 -4.250 -14.616 1.00 88.06 98 MET A N 1
ATOM 804 C CA . MET A 1 98 ? 4.680 -3.294 -14.180 1.00 88.06 98 MET A CA 1
ATOM 805 C C . MET A 1 98 ? 4.100 -3.787 -12.856 1.00 88.06 98 MET A C 1
ATOM 807 O O . MET A 1 98 ? 3.719 -4.951 -12.734 1.00 88.06 98 MET A O 1
ATOM 811 N N . ILE A 1 99 ? 4.068 -2.913 -11.860 1.00 90.69 99 ILE A N 1
ATOM 812 C CA . ILE A 1 99 ? 3.476 -3.172 -10.554 1.00 90.69 99 ILE A CA 1
ATOM 813 C C . ILE A 1 99 ? 2.182 -2.372 -10.490 1.00 90.69 99 ILE A C 1
ATOM 815 O O . ILE A 1 99 ? 2.212 -1.144 -10.391 1.00 90.69 99 ILE A O 1
ATOM 819 N N . HIS A 1 100 ? 1.056 -3.080 -10.526 1.00 91.06 100 HIS A N 1
ATOM 820 C CA . HIS A 1 100 ? -0.256 -2.496 -10.291 1.00 91.06 100 HIS A CA 1
ATOM 821 C C . HIS A 1 100 ? -0.438 -2.286 -8.782 1.00 91.06 100 HIS A C 1
ATOM 823 O O . HIS A 1 100 ? -0.702 -3.223 -8.025 1.00 91.06 100 HIS A O 1
ATOM 829 N N . VAL A 1 101 ? -0.222 -1.053 -8.311 1.00 93.06 101 VAL A N 1
ATOM 830 C CA . VAL A 1 101 ? -0.211 -0.728 -6.872 1.00 93.06 101 VAL A CA 1
ATOM 831 C C . VAL A 1 101 ? -1.534 -1.082 -6.169 1.00 93.06 101 VAL A C 1
ATOM 833 O O . VAL A 1 101 ? -1.477 -1.581 -5.041 1.00 93.06 101 VAL A O 1
ATOM 836 N N . PRO A 1 102 ? -2.722 -0.940 -6.792 1.00 91.75 102 PRO A N 1
ATOM 837 C CA . PRO A 1 102 ? -3.968 -1.428 -6.199 1.00 91.75 102 PRO A CA 1
ATOM 838 C C . PRO A 1 102 ? -3.956 -2.927 -5.839 1.00 91.75 102 PRO A C 1
ATOM 840 O O . PRO A 1 102 ? -4.523 -3.316 -4.816 1.00 91.75 102 PRO A O 1
ATOM 843 N N . ASP A 1 103 ? -3.264 -3.778 -6.604 1.00 90.31 103 ASP A N 1
ATOM 844 C CA . ASP A 1 103 ? -3.156 -5.213 -6.290 1.00 90.31 103 ASP A CA 1
ATOM 845 C C . ASP A 1 103 ? -2.212 -5.492 -5.114 1.00 90.31 103 ASP A C 1
ATOM 847 O O . ASP A 1 103 ? -2.391 -6.471 -4.380 1.00 90.31 103 ASP A O 1
ATOM 851 N N . VAL A 1 104 ? -1.244 -4.602 -4.875 1.00 90.38 104 VAL A N 1
ATOM 852 C CA . VAL A 1 104 ? -0.417 -4.638 -3.662 1.00 90.38 104 VAL A CA 1
ATOM 853 C C . VAL A 1 104 ? -1.299 -4.428 -2.433 1.00 90.38 104 VAL A C 1
ATOM 855 O O . VAL A 1 104 ? -1.187 -5.186 -1.469 1.00 90.38 104 VAL A O 1
ATOM 858 N N . LEU A 1 105 ? -2.230 -3.465 -2.484 1.00 89.88 105 LEU A N 1
ATOM 859 C CA . LEU A 1 105 ? -3.215 -3.265 -1.418 1.00 89.88 105 LEU A CA 1
ATOM 860 C C . LEU A 1 105 ? -4.130 -4.482 -1.263 1.00 89.88 105 LEU A C 1
ATOM 862 O O . LEU A 1 105 ? -4.332 -4.936 -0.140 1.00 89.88 105 LEU A O 1
ATOM 866 N N . ARG A 1 106 ? -4.618 -5.067 -2.365 1.00 88.75 106 ARG A N 1
ATOM 867 C CA . ARG A 1 106 ? -5.444 -6.288 -2.327 1.00 88.75 106 ARG A CA 1
ATOM 868 C C . ARG A 1 106 ? -4.741 -7.435 -1.599 1.00 88.75 106 ARG A C 1
ATOM 870 O O . ARG A 1 106 ? -5.362 -8.114 -0.790 1.00 88.75 106 ARG A O 1
ATOM 877 N N . THR A 1 107 ? -3.443 -7.606 -1.838 1.00 85.38 107 THR A N 1
ATOM 878 C CA . THR A 1 107 ? -2.634 -8.638 -1.173 1.00 85.38 107 THR A CA 1
ATOM 879 C C . THR A 1 107 ? -2.377 -8.301 0.299 1.00 85.38 107 THR A C 1
ATOM 881 O O . THR A 1 107 ? -2.427 -9.175 1.159 1.00 85.38 107 THR A O 1
ATOM 884 N N . ALA A 1 108 ? -2.136 -7.027 0.621 1.00 81.12 108 ALA A N 1
ATOM 885 C CA . ALA A 1 108 ? -1.865 -6.577 1.990 1.00 81.12 108 ALA A CA 1
ATOM 886 C C . ALA A 1 108 ? -3.073 -6.713 2.938 1.00 81.12 108 ALA A C 1
ATOM 888 O O . ALA A 1 108 ? -2.914 -6.679 4.158 1.00 81.12 108 ALA A O 1
ATOM 889 N N . VAL A 1 109 ? -4.274 -6.859 2.379 1.00 80.00 109 VAL A N 1
ATOM 890 C CA . VAL A 1 109 ? -5.531 -7.020 3.114 1.00 80.00 109 VAL A CA 1
ATOM 891 C C . VAL A 1 109 ? -5.748 -8.443 3.634 1.00 80.00 109 VAL A C 1
ATOM 893 O O . VAL A 1 109 ? -6.528 -8.643 4.570 1.00 80.00 109 VAL A O 1
ATOM 896 N N .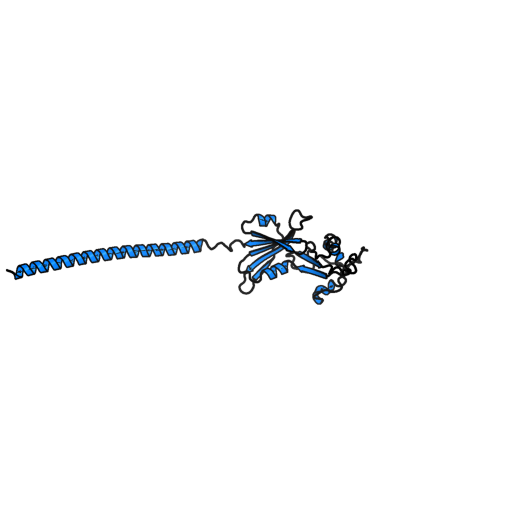 GLU A 1 110 ? -5.035 -9.436 3.098 1.00 77.31 110 GLU A N 1
ATOM 897 C CA . GLU A 1 110 ? -5.122 -10.814 3.576 1.00 77.31 110 GLU A CA 1
ATOM 898 C C . GLU A 1 110 ? -4.702 -10.903 5.055 1.00 77.31 110 GLU A C 1
ATOM 900 O O . GLU A 1 110 ? -3.531 -10.777 5.414 1.00 77.31 110 GLU A O 1
ATOM 905 N N . GLY A 1 111 ? -5.679 -11.121 5.939 1.00 71.50 111 GLY A N 1
ATOM 906 C CA . GLY A 1 111 ? -5.458 -11.233 7.383 1.00 71.50 111 GLY A CA 1
ATOM 907 C C . GLY A 1 111 ? -5.741 -9.966 8.194 1.00 71.50 111 GLY A C 1
ATOM 908 O O . GLY A 1 111 ? -5.457 -9.965 9.394 1.00 71.50 111 GLY A O 1
ATOM 909 N N . GLN A 1 112 ? -6.322 -8.916 7.599 1.00 79.94 112 GLN A N 1
ATOM 910 C CA . GLN A 1 112 ? -6.842 -7.794 8.382 1.00 79.94 112 GLN A CA 1
ATOM 911 C C . GLN A 1 112 ? -8.155 -8.136 9.091 1.00 79.94 112 GLN A C 1
ATOM 913 O O . GLN A 1 112 ? -9.098 -8.639 8.487 1.00 79.94 112 GLN A O 1
ATOM 918 N N . ALA A 1 113 ? -8.207 -7.839 10.391 1.00 81.31 113 ALA A N 1
ATOM 919 C CA . ALA A 1 113 ? -9.372 -8.088 11.242 1.00 81.31 113 ALA A CA 1
ATOM 920 C C . ALA A 1 113 ? -10.216 -6.828 11.477 1.00 81.31 113 ALA A C 1
ATOM 922 O O . ALA A 1 113 ? -11.328 -6.919 11.994 1.00 81.31 113 ALA A O 1
ATOM 923 N N . GLU A 1 114 ? -9.684 -5.655 11.131 1.00 84.00 114 GLU A N 1
ATOM 924 C CA . GLU A 1 114 ? -10.294 -4.367 11.437 1.00 84.00 114 GLU A CA 1
ATOM 925 C C . GLU A 1 114 ? -10.530 -3.541 10.180 1.00 84.00 114 GLU A C 1
ATOM 927 O O . GLU A 1 114 ? -9.765 -3.593 9.213 1.00 84.00 114 GLU A O 1
ATOM 932 N N . GLN A 1 115 ? -11.589 -2.733 10.230 1.00 88.94 115 GLN A N 1
ATOM 933 C CA . GLN A 1 115 ? -11.894 -1.800 9.163 1.00 88.94 115 GLN A CA 1
ATOM 934 C C . GLN A 1 115 ? -10.876 -0.658 9.162 1.00 88.94 115 GLN A C 1
ATOM 936 O O . GLN A 1 115 ? -10.749 0.091 10.137 1.00 88.94 115 GLN A O 1
ATOM 941 N N . THR A 1 116 ? -10.151 -0.516 8.060 1.00 91.38 116 THR A N 1
ATOM 942 C CA . THR A 1 116 ? -9.054 0.448 7.931 1.00 91.38 116 THR A CA 1
ATOM 943 C C . THR A 1 116 ? -9.068 1.099 6.558 1.00 91.38 116 THR A C 1
ATOM 945 O O . THR A 1 116 ? -9.604 0.555 5.600 1.00 91.38 116 THR A O 1
ATOM 948 N N . PHE A 1 117 ? -8.496 2.291 6.457 1.00 92.88 117 PHE A N 1
ATOM 949 C CA . PHE A 1 117 ? -8.158 2.914 5.186 1.00 92.88 117 PHE A CA 1
ATOM 950 C C . PHE A 1 117 ? -6.649 2.821 5.007 1.00 92.88 117 PHE A C 1
ATOM 952 O O . PHE A 1 117 ? -5.910 3.140 5.934 1.00 92.88 117 PHE A O 1
ATOM 959 N N . ALA A 1 118 ? -6.194 2.393 3.839 1.00 93.88 118 ALA A N 1
ATOM 960 C CA . ALA A 1 118 ? -4.785 2.325 3.490 1.00 93.88 118 ALA A CA 1
ATOM 961 C C . ALA A 1 118 ? -4.531 3.158 2.237 1.00 93.88 118 ALA A C 1
ATOM 963 O O . ALA A 1 118 ? -5.256 3.034 1.251 1.00 93.88 118 ALA A O 1
ATOM 964 N N . TYR A 1 119 ? -3.492 3.980 2.279 1.00 95.50 119 TYR A N 1
ATOM 965 C CA . TYR A 1 119 ? -3.053 4.835 1.187 1.00 95.50 119 TYR A CA 1
ATOM 966 C C . TYR A 1 119 ? -1.556 4.649 0.962 1.00 95.50 119 TYR A C 1
ATOM 968 O O . TYR A 1 119 ? -0.800 4.451 1.915 1.00 95.50 119 TYR A O 1
ATOM 976 N N . ILE A 1 120 ? -1.128 4.709 -0.294 1.00 96.12 120 ILE A N 1
ATOM 977 C CA . ILE A 1 120 ? 0.276 4.626 -0.691 1.00 96.12 120 ILE A CA 1
ATOM 978 C C . ILE A 1 120 ? 0.605 5.860 -1.520 1.00 96.12 120 ILE A C 1
ATOM 980 O O . ILE A 1 120 ? -0.103 6.177 -2.478 1.00 96.12 120 ILE A O 1
ATOM 984 N N . PHE A 1 121 ? 1.699 6.513 -1.155 1.00 95.81 121 PHE A N 1
ATOM 985 C CA . PHE A 1 121 ? 2.258 7.670 -1.832 1.00 95.81 121 PHE A CA 1
ATOM 986 C C . PHE A 1 121 ? 3.702 7.397 -2.229 1.00 95.81 121 PHE A C 1
ATOM 988 O O . PHE A 1 121 ? 4.421 6.717 -1.500 1.00 95.81 121 PHE A O 1
ATOM 995 N N . ASP A 1 122 ? 4.124 7.956 -3.352 1.00 93.94 122 ASP A N 1
ATOM 996 C CA . ASP A 1 122 ? 5.509 7.994 -3.794 1.00 93.94 122 ASP A CA 1
ATOM 997 C C . ASP A 1 122 ? 6.144 9.313 -3.353 1.00 93.94 122 ASP A C 1
ATOM 999 O O . ASP A 1 122 ? 5.689 10.389 -3.748 1.00 93.94 122 ASP A O 1
ATOM 1003 N N . ASN A 1 123 ? 7.170 9.239 -2.512 1.00 90.12 123 ASN A N 1
ATOM 1004 C CA . ASN A 1 123 ? 7.985 10.389 -2.158 1.00 90.12 123 ASN A CA 1
ATOM 1005 C C . ASN A 1 123 ? 9.147 10.435 -3.152 1.00 90.12 123 ASN A C 1
ATOM 1007 O O . ASN A 1 123 ? 10.163 9.756 -2.987 1.00 90.12 123 ASN A O 1
ATOM 1011 N N . ASP A 1 124 ? 8.971 11.217 -4.210 1.00 79.81 124 ASP A N 1
ATOM 1012 C CA . ASP A 1 124 ? 10.072 11.552 -5.100 1.00 79.81 124 ASP A CA 1
ATOM 1013 C C . ASP A 1 124 ? 10.839 12.744 -4.511 1.00 79.81 124 ASP A C 1
ATOM 1015 O O . ASP A 1 124 ? 10.340 13.870 -4.484 1.00 79.81 124 ASP A O 1
ATOM 1019 N N . ASP A 1 125 ? 12.038 12.477 -3.994 1.00 61.16 125 ASP A N 1
ATOM 1020 C CA . ASP A 1 125 ? 12.836 13.410 -3.184 1.00 61.16 125 ASP A CA 1
ATOM 1021 C C . ASP A 1 125 ? 13.418 14.584 -4.008 1.00 61.16 125 ASP A C 1
ATOM 1023 O O . ASP A 1 125 ? 13.971 15.535 -3.455 1.00 61.16 125 ASP A O 1
ATOM 1027 N N . VAL A 1 126 ? 13.322 14.542 -5.347 1.00 60.59 126 VAL A N 1
ATOM 1028 C CA . VAL A 1 126 ? 14.098 15.441 -6.222 1.00 60.59 126 VAL A CA 1
ATOM 1029 C C . VAL A 1 126 ? 13.264 16.555 -6.865 1.00 60.59 126 VAL A C 1
ATOM 1031 O O . VAL A 1 126 ? 13.800 17.640 -7.109 1.00 60.59 126 VAL A O 1
ATOM 1034 N N . LEU A 1 127 ? 11.972 16.337 -7.140 1.00 59.09 127 LEU A N 1
ATOM 1035 C CA . LEU A 1 127 ? 11.186 17.253 -7.990 1.00 59.09 127 LEU A CA 1
ATOM 1036 C C . LEU A 1 127 ? 9.794 17.624 -7.467 1.00 59.09 127 LEU A C 1
ATOM 1038 O O . LEU A 1 127 ? 9.204 18.573 -7.989 1.00 59.09 127 LEU A O 1
ATOM 1042 N N . GLN A 1 128 ? 9.256 16.918 -6.471 1.00 64.69 128 GLN A N 1
ATOM 1043 C CA . GLN A 1 128 ? 7.878 17.127 -6.028 1.00 64.69 128 GLN A CA 1
ATOM 1044 C C . GLN A 1 128 ? 7.824 17.816 -4.661 1.00 64.69 128 GLN A C 1
ATOM 1046 O O . GLN A 1 128 ? 8.464 17.389 -3.706 1.00 64.69 128 GLN A O 1
ATOM 1051 N N . GLU A 1 129 ? 7.044 18.900 -4.568 1.00 75.50 129 GLU A N 1
ATOM 1052 C CA . GLU A 1 129 ? 6.757 19.565 -3.286 1.00 75.50 129 GLU A CA 1
ATOM 1053 C C . GLU A 1 129 ? 5.835 18.710 -2.396 1.00 75.50 129 GLU A C 1
ATOM 1055 O O . GLU A 1 129 ? 5.848 18.866 -1.176 1.00 75.50 129 GLU A O 1
ATOM 1060 N N . GLU A 1 130 ? 5.069 17.787 -2.993 1.00 86.38 130 GLU A N 1
ATOM 1061 C CA . GLU A 1 130 ? 4.141 16.890 -2.301 1.00 86.38 130 GLU A CA 1
ATOM 1062 C C . GLU A 1 130 ? 4.240 15.449 -2.830 1.00 86.38 130 GLU A C 1
ATOM 1064 O O . GLU A 1 130 ? 4.356 15.264 -4.042 1.00 86.38 130 GLU A O 1
ATOM 1069 N N . PRO A 1 131 ? 4.146 14.422 -1.962 1.00 92.69 131 PRO A N 1
ATOM 1070 C CA . PRO A 1 131 ? 4.170 13.025 -2.394 1.00 92.69 131 PRO A CA 1
ATOM 1071 C C . PRO A 1 131 ? 3.031 12.662 -3.351 1.00 92.69 131 PRO A C 1
ATOM 1073 O O . PRO A 1 131 ? 1.863 12.984 -3.115 1.00 92.69 131 PRO A O 1
ATOM 1076 N N . ALA A 1 132 ? 3.356 11.918 -4.406 1.00 92.44 132 ALA A N 1
ATOM 1077 C CA . ALA A 1 132 ? 2.408 11.527 -5.439 1.00 92.44 132 ALA A CA 1
ATOM 1078 C C . ALA A 1 132 ? 1.528 10.368 -4.960 1.00 92.44 132 ALA A C 1
ATOM 1080 O O . ALA A 1 132 ? 2.027 9.308 -4.592 1.00 92.44 132 ALA A O 1
ATOM 1081 N N . PHE A 1 133 ? 0.206 10.506 -5.030 1.00 94.19 133 PHE A N 1
ATOM 1082 C CA . PHE A 1 133 ? -0.702 9.401 -4.723 1.00 94.19 133 PHE A CA 1
ATOM 1083 C C . PHE A 1 133 ? -0.505 8.227 -5.697 1.00 94.19 133 PHE A C 1
ATOM 1085 O O . PHE A 1 133 ? -0.527 8.416 -6.917 1.00 94.19 133 PHE A O 1
ATOM 1092 N N . LEU A 1 134 ? -0.369 7.010 -5.171 1.00 94.38 134 LEU A N 1
ATOM 1093 C CA . LEU A 1 134 ? -0.313 5.782 -5.965 1.00 94.38 134 LEU A CA 1
ATOM 1094 C C . LEU A 1 134 ? -1.624 5.002 -5.889 1.00 94.38 134 LEU A C 1
ATOM 1096 O O . LEU A 1 134 ? -2.175 4.628 -6.919 1.00 94.38 134 LEU A O 1
ATOM 1100 N N . ALA A 1 135 ? -2.138 4.752 -4.687 1.00 95.12 135 ALA A N 1
ATOM 1101 C CA . ALA A 1 135 ? -3.392 4.026 -4.505 1.00 95.12 135 ALA A CA 1
ATOM 1102 C C . ALA A 1 135 ? -3.990 4.282 -3.119 1.00 95.12 135 ALA A C 1
ATOM 1104 O O . ALA A 1 135 ? -3.272 4.585 -2.165 1.00 95.12 135 ALA A O 1
ATOM 1105 N N . GLY A 1 136 ? -5.302 4.089 -3.004 1.00 94.19 136 GLY A N 1
ATOM 1106 C CA . GLY A 1 136 ? -6.038 4.178 -1.750 1.00 94.19 136 GLY A CA 1
ATOM 1107 C C . GLY A 1 136 ? -7.157 3.148 -1.704 1.00 94.19 136 GLY A C 1
ATOM 1108 O O . GLY A 1 136 ? -7.825 2.916 -2.708 1.00 94.19 136 GLY A O 1
ATOM 1109 N N . ALA A 1 137 ? -7.381 2.524 -0.552 1.00 93.56 137 ALA A N 1
ATOM 1110 C CA . ALA A 1 137 ? -8.464 1.568 -0.364 1.00 93.56 137 ALA A CA 1
ATOM 1111 C C . ALA A 1 137 ? -9.017 1.600 1.060 1.00 93.56 137 ALA A C 1
ATOM 1113 O O . ALA A 1 137 ? -8.277 1.743 2.032 1.00 93.56 137 ALA A O 1
ATOM 1114 N N . ARG A 1 138 ? -10.331 1.409 1.176 1.00 92.31 138 ARG A N 1
ATOM 1115 C CA . ARG A 1 138 ? -10.988 1.012 2.415 1.00 92.31 138 ARG A CA 1
ATOM 1116 C C . ARG A 1 138 ? -11.039 -0.506 2.464 1.00 92.31 138 ARG A C 1
ATOM 1118 O O . ARG A 1 138 ? -11.493 -1.146 1.519 1.00 92.31 138 ARG A O 1
ATOM 1125 N N . ILE A 1 139 ? -10.577 -1.043 3.576 1.00 90.94 139 ILE A N 1
ATOM 1126 C CA . ILE A 1 139 ? -10.487 -2.458 3.877 1.00 90.94 139 ILE A CA 1
ATOM 1127 C C . ILE A 1 139 ? -11.647 -2.777 4.808 1.00 90.94 139 ILE A C 1
ATOM 1129 O O . ILE A 1 139 ? -11.674 -2.291 5.939 1.00 90.94 139 ILE A O 1
ATOM 1133 N N . ASP A 1 140 ? -12.596 -3.573 4.333 1.00 88.81 140 ASP A N 1
ATOM 1134 C CA . ASP A 1 140 ? -13.754 -4.012 5.101 1.00 88.81 140 ASP A CA 1
ATOM 1135 C C . ASP A 1 140 ? -13.581 -5.504 5.446 1.00 88.81 140 ASP A C 1
ATOM 1137 O O . ASP A 1 140 ? -13.628 -6.348 4.549 1.00 88.81 140 ASP A O 1
ATOM 1141 N N . PRO A 1 141 ? -13.357 -5.880 6.721 1.00 83.81 141 PRO A N 1
ATOM 1142 C CA . PRO A 1 141 ? -13.213 -7.284 7.098 1.00 83.81 141 PRO A CA 1
ATOM 1143 C C . PRO A 1 141 ? -14.563 -8.003 6.934 1.00 83.81 141 PRO A C 1
ATOM 1145 O O . PRO A 1 141 ? -15.480 -7.820 7.735 1.00 83.81 141 PRO A O 1
ATOM 1148 N N . GLY A 1 142 ? -14.709 -8.790 5.867 1.00 79.25 142 GLY A N 1
ATOM 1149 C CA . GLY A 1 142 ? -15.873 -9.648 5.638 1.00 79.25 142 GLY A CA 1
ATOM 1150 C C . GLY A 1 142 ? -15.779 -10.978 6.395 1.00 79.25 142 GLY A C 1
ATOM 1151 O O . GLY A 1 142 ? -14.728 -11.330 6.926 1.00 79.25 142 GLY A O 1
ATOM 1152 N N . GLU A 1 143 ? -16.887 -11.730 6.447 1.00 73.00 143 GLU A N 1
ATOM 1153 C CA . GLU A 1 143 ? -16.955 -13.017 7.168 1.00 73.00 143 GLU A CA 1
ATOM 1154 C C . GLU A 1 143 ? -16.073 -14.112 6.536 1.00 73.00 143 GLU A C 1
ATOM 1156 O O . GLU A 1 143 ? -15.486 -14.909 7.267 1.00 73.00 143 GLU A O 1
ATOM 1161 N N . ASP A 1 144 ? -15.946 -14.122 5.203 1.00 75.12 144 ASP A N 1
ATOM 1162 C CA . ASP A 1 144 ? -15.188 -15.136 4.448 1.00 75.12 144 ASP A CA 1
ATOM 1163 C C . ASP A 1 144 ? -13.931 -14.571 3.761 1.00 75.12 144 ASP A C 1
ATOM 1165 O O . ASP A 1 144 ? -12.919 -15.261 3.631 1.00 75.12 144 ASP A O 1
ATOM 1169 N N . ALA A 1 145 ? -13.989 -13.315 3.315 1.00 75.94 145 ALA A N 1
ATOM 1170 C CA . ALA A 1 145 ? -12.886 -12.589 2.699 1.00 75.94 145 ALA A CA 1
ATOM 1171 C C . ALA A 1 145 ? -13.054 -11.094 2.975 1.00 75.94 145 ALA A C 1
ATOM 1173 O O . ALA A 1 145 ? -14.179 -10.595 3.044 1.00 75.94 145 ALA A O 1
ATOM 1174 N N . ALA A 1 146 ? -11.941 -10.384 3.135 1.00 80.12 146 ALA A N 1
ATOM 1175 C CA . ALA A 1 146 ? -11.974 -8.937 3.259 1.00 80.12 146 ALA A CA 1
ATOM 1176 C C . ALA A 1 146 ? -12.315 -8.298 1.905 1.00 80.12 146 ALA A C 1
ATOM 1178 O O . ALA A 1 146 ? -11.764 -8.678 0.870 1.00 80.12 146 ALA A O 1
ATOM 1179 N N . ASP A 1 147 ? -13.249 -7.352 1.933 1.00 86.69 147 ASP A N 1
ATOM 1180 C CA . ASP A 1 147 ? -13.653 -6.569 0.774 1.00 86.69 147 ASP A CA 1
ATOM 1181 C C . ASP A 1 147 ? -12.777 -5.315 0.680 1.00 86.69 147 ASP A C 1
ATOM 1183 O O . ASP A 1 147 ? -12.409 -4.712 1.696 1.00 86.69 147 ASP A O 1
ATOM 1187 N N . LEU A 1 148 ? -12.418 -4.938 -0.545 1.00 88.81 148 LEU A N 1
ATOM 1188 C CA . LEU A 1 148 ? -11.647 -3.730 -0.812 1.00 88.81 148 LEU A CA 1
ATOM 1189 C C . LEU A 1 148 ? -12.481 -2.773 -1.643 1.00 88.81 148 LEU A C 1
ATOM 1191 O O . LEU A 1 148 ? -12.801 -3.040 -2.799 1.00 88.81 148 LEU A O 1
ATOM 1195 N N . VAL A 1 149 ? -12.734 -1.601 -1.073 1.00 91.19 149 VAL A N 1
ATOM 1196 C CA . VAL A 1 149 ? -13.347 -0.489 -1.790 1.00 91.19 149 VAL A CA 1
ATOM 1197 C C . VAL A 1 149 ? -12.269 0.542 -2.063 1.00 91.19 149 VAL A C 1
ATOM 1199 O O . VAL A 1 149 ? -11.859 1.277 -1.160 1.00 91.19 149 VAL A O 1
ATOM 1202 N N . PHE A 1 150 ? -11.800 0.607 -3.304 1.00 91.94 150 PHE A N 1
ATOM 1203 C CA . PHE A 1 150 ? -10.810 1.604 -3.683 1.00 91.94 150 PHE A CA 1
ATOM 1204 C C . PHE A 1 150 ? -11.334 3.031 -3.500 1.00 91.94 150 PHE A C 1
ATOM 1206 O O . PHE A 1 150 ? -12.522 3.309 -3.672 1.00 91.94 150 PHE A O 1
ATOM 1213 N N . GLN A 1 151 ? -10.434 3.918 -3.095 1.00 92.56 151 GLN A N 1
ATOM 1214 C CA . GLN A 1 151 ? -10.716 5.310 -2.777 1.00 92.56 151 GLN A CA 1
ATOM 1215 C C . GLN A 1 151 ? -10.158 6.226 -3.862 1.00 92.56 151 GLN A C 1
ATOM 1217 O O . GLN A 1 151 ? -9.230 5.869 -4.588 1.00 92.56 151 GLN A O 1
ATOM 1222 N N . GLU A 1 152 ? -10.734 7.419 -3.959 1.00 91.94 152 GLU A N 1
ATOM 1223 C CA . GLU A 1 152 ? -10.223 8.460 -4.844 1.00 91.94 152 GLU A CA 1
ATOM 1224 C C . GLU A 1 152 ? -8.873 9.002 -4.352 1.00 91.94 152 GLU A C 1
ATOM 1226 O O . GLU A 1 152 ? -8.474 8.819 -3.198 1.00 91.94 152 GLU A O 1
ATOM 1231 N N . GLU A 1 153 ? -8.172 9.673 -5.262 1.00 92.69 153 GLU A N 1
ATOM 1232 C CA . GLU A 1 153 ? -6.913 10.351 -4.976 1.00 92.69 153 GLU A CA 1
ATOM 1233 C C . GLU A 1 153 ? -7.113 11.432 -3.904 1.00 92.69 153 GLU A C 1
ATOM 1235 O O . GLU A 1 153 ? -8.029 12.251 -3.983 1.00 92.69 153 GLU A O 1
ATOM 1240 N N . ILE A 1 154 ? -6.246 11.414 -2.893 1.00 93.25 154 ILE A N 1
ATOM 1241 C CA . ILE A 1 154 ? -6.253 12.342 -1.760 1.00 93.25 154 ILE A CA 1
ATOM 1242 C C . ILE A 1 154 ? -4.833 12.839 -1.511 1.00 93.25 154 ILE A C 1
ATOM 1244 O O . ILE A 1 154 ? -3.881 12.089 -1.694 1.00 93.25 154 ILE A O 1
ATOM 1248 N N . GLU A 1 155 ? -4.689 14.089 -1.080 1.00 93.19 155 GLU A N 1
ATOM 1249 C CA . GLU A 1 155 ? -3.398 14.675 -0.713 1.00 93.19 155 GLU A CA 1
ATOM 1250 C C . GLU A 1 155 ? -2.914 14.141 0.643 1.00 93.19 155 GLU A C 1
ATOM 1252 O O . GLU A 1 155 ? -3.691 14.057 1.602 1.00 93.19 155 GLU A O 1
ATOM 1257 N N . LEU A 1 156 ? -1.615 13.845 0.758 1.00 93.31 156 LEU A N 1
ATOM 1258 C CA . LEU A 1 156 ? -1.021 13.339 2.001 1.00 93.31 156 LEU A CA 1
ATOM 1259 C C . LEU A 1 156 ? -1.241 14.302 3.181 1.00 93.31 156 LEU A C 1
ATOM 1261 O O . LEU A 1 156 ? -1.598 13.866 4.274 1.00 93.31 156 LEU A O 1
ATOM 1265 N N . ALA A 1 157 ? -1.138 15.613 2.941 1.00 92.31 157 ALA A N 1
ATOM 1266 C CA . ALA A 1 157 ? -1.348 16.645 3.957 1.00 92.31 157 ALA A CA 1
ATOM 1267 C C . ALA A 1 157 ? -2.747 16.584 4.604 1.00 92.31 157 ALA A C 1
ATOM 1269 O O . ALA A 1 157 ? -2.916 16.921 5.779 1.00 92.31 157 ALA A O 1
ATOM 1270 N N . THR A 1 158 ? -3.757 16.114 3.863 1.00 91.69 158 THR A N 1
ATOM 1271 C CA . THR A 1 158 ? -5.111 15.925 4.399 1.00 91.69 158 THR A CA 1
ATOM 1272 C C . THR A 1 158 ? -5.153 14.777 5.409 1.00 91.69 158 THR A C 1
ATOM 1274 O O . THR A 1 158 ? -5.874 14.866 6.405 1.00 91.69 158 THR A O 1
ATOM 1277 N N . LEU A 1 159 ? -4.370 13.719 5.193 1.00 91.69 159 LEU A N 1
ATOM 1278 C CA . LEU A 1 159 ? -4.287 12.568 6.094 1.00 91.69 159 LEU A CA 1
ATOM 1279 C C . LEU A 1 159 ? -3.426 12.862 7.326 1.00 91.69 159 LEU A C 1
ATOM 1281 O O . LEU A 1 159 ? -3.795 12.457 8.423 1.00 91.69 159 LEU A O 1
ATOM 1285 N N . ASP A 1 160 ? -2.345 13.628 7.176 1.00 87.88 160 ASP A N 1
ATOM 1286 C CA . ASP A 1 160 ? -1.483 14.033 8.299 1.00 87.88 160 ASP A CA 1
ATOM 1287 C C . ASP A 1 160 ? -2.215 14.908 9.328 1.00 87.88 160 ASP A C 1
ATOM 1289 O O . ASP A 1 160 ? -1.844 14.962 10.499 1.00 87.88 160 ASP A O 1
ATOM 1293 N N . SER A 1 161 ? -3.284 15.587 8.902 1.00 84.88 161 SER A N 1
ATOM 1294 C CA . SER A 1 161 ? -4.150 16.367 9.792 1.00 84.88 161 SER A CA 1
ATOM 1295 C C . SER A 1 161 ? -5.107 15.516 10.641 1.00 84.88 161 SER A C 1
ATOM 1297 O O . SER A 1 161 ? -5.794 16.056 11.510 1.00 84.88 161 SER A O 1
ATOM 1299 N N . GLN A 1 162 ? -5.178 14.203 10.394 1.00 85.12 162 GLN A N 1
ATOM 1300 C CA . GLN A 1 162 ? -6.069 13.283 11.096 1.00 85.12 162 GLN A CA 1
ATOM 1301 C C . GLN A 1 162 ? -5.315 12.526 12.193 1.00 85.12 162 GLN A C 1
ATOM 1303 O O . GLN A 1 162 ? -4.397 11.756 11.922 1.00 85.12 162 GLN A O 1
ATOM 1308 N N . ASP A 1 163 ? -5.768 12.676 13.440 1.00 81.06 163 ASP A N 1
ATOM 1309 C CA . ASP A 1 163 ? -5.145 12.045 14.616 1.00 81.06 163 ASP A CA 1
ATOM 1310 C C . ASP A 1 163 ? -5.188 10.497 14.595 1.00 81.06 163 ASP A C 1
ATOM 1312 O O . ASP A 1 163 ? -4.442 9.841 15.323 1.00 81.06 163 ASP A O 1
ATOM 1316 N N . ASP A 1 164 ? -6.050 9.900 13.764 1.00 87.88 164 ASP A N 1
ATOM 1317 C CA . ASP A 1 164 ? -6.279 8.450 13.676 1.00 87.88 164 ASP A CA 1
ATOM 1318 C C . ASP A 1 164 ? -5.499 7.757 12.540 1.00 87.88 164 ASP A C 1
ATOM 1320 O O . ASP A 1 164 ? -5.757 6.586 12.226 1.00 87.88 164 ASP A O 1
ATOM 1324 N N . CYS A 1 165 ? -4.549 8.464 11.926 1.00 92.00 165 CYS A N 1
ATOM 1325 C CA . CYS A 1 165 ? -3.689 7.951 10.866 1.00 92.00 165 CYS A CA 1
ATOM 1326 C C . CYS A 1 165 ? -2.264 7.683 11.369 1.00 92.00 165 CYS A C 1
ATOM 1328 O O . CYS A 1 165 ? -1.698 8.427 12.166 1.00 92.00 165 CYS A O 1
ATOM 1330 N N . ILE A 1 166 ? -1.663 6.601 10.879 1.00 92.62 166 ILE A N 1
ATOM 1331 C CA . ILE A 1 166 ? -0.255 6.265 11.093 1.00 92.62 166 ILE A CA 1
ATOM 1332 C C . ILE A 1 166 ? 0.409 6.202 9.726 1.00 92.62 166 ILE A C 1
ATOM 1334 O O . ILE A 1 166 ? -0.016 5.429 8.867 1.00 92.62 166 ILE A O 1
ATOM 1338 N N . SER A 1 167 ? 1.471 6.977 9.540 1.00 94.69 167 SER A N 1
ATOM 1339 C CA . SER A 1 167 ? 2.291 6.955 8.334 1.00 94.69 167 SER A CA 1
ATOM 1340 C C . SER A 1 167 ? 3.619 6.234 8.575 1.00 94.69 167 SER A C 1
ATOM 1342 O O . SER A 1 167 ? 4.182 6.244 9.675 1.00 94.69 167 SER A O 1
ATOM 1344 N N . LYS A 1 168 ? 4.124 5.559 7.541 1.00 95.44 168 LYS A N 1
ATOM 1345 C CA . LYS A 1 168 ? 5.439 4.919 7.543 1.00 95.44 168 LYS A CA 1
ATOM 1346 C C . LYS A 1 168 ? 6.075 5.011 6.164 1.00 95.44 168 LYS A C 1
ATOM 1348 O O . LYS A 1 168 ? 5.469 4.609 5.178 1.00 95.44 168 LYS A O 1
ATOM 1353 N N . ILE A 1 169 ? 7.325 5.458 6.133 1.00 95.06 169 ILE A N 1
ATOM 1354 C CA . ILE A 1 169 ? 8.139 5.483 4.918 1.00 95.06 169 ILE A CA 1
ATOM 1355 C C . ILE A 1 169 ? 8.812 4.117 4.722 1.00 95.06 169 ILE A C 1
ATOM 1357 O O . ILE A 1 169 ? 9.323 3.516 5.676 1.00 95.06 169 ILE A O 1
ATOM 1361 N N . ILE A 1 170 ? 8.782 3.613 3.491 1.00 93.62 170 ILE A N 1
ATOM 1362 C CA . ILE A 1 170 ? 9.359 2.337 3.072 1.00 93.62 170 ILE A CA 1
ATOM 1363 C C . ILE A 1 170 ? 10.213 2.581 1.823 1.00 93.62 170 ILE A C 1
ATOM 1365 O O . ILE A 1 170 ? 9.679 3.046 0.820 1.00 93.62 170 ILE A O 1
ATOM 1369 N N . PRO A 1 171 ? 11.511 2.238 1.833 1.00 91.62 171 PRO A N 1
ATOM 1370 C CA . PRO A 1 171 ? 12.327 2.322 0.630 1.00 91.62 171 PRO A CA 1
ATOM 1371 C C . PRO A 1 171 ? 11.920 1.225 -0.361 1.00 91.62 171 PRO A C 1
ATOM 1373 O O . PRO A 1 171 ? 11.838 0.047 0.004 1.00 91.62 171 PRO A O 1
ATOM 1376 N N . VAL A 1 172 ? 11.694 1.599 -1.619 1.00 88.81 172 VAL A N 1
ATOM 1377 C CA . VAL A 1 172 ? 11.362 0.686 -2.716 1.00 88.81 172 VAL A CA 1
ATOM 1378 C C . VAL A 1 172 ? 12.255 1.030 -3.906 1.00 88.81 172 VAL A C 1
ATOM 1380 O O . VAL A 1 172 ? 12.107 2.073 -4.532 1.00 88.81 172 VAL A O 1
ATOM 1383 N N . GLY A 1 173 ? 13.215 0.157 -4.221 1.00 84.94 173 GLY A N 1
ATOM 1384 C CA . GLY A 1 173 ? 14.201 0.433 -5.272 1.00 84.94 173 GLY A CA 1
ATOM 1385 C C . GLY A 1 173 ? 15.027 1.687 -4.963 1.00 84.94 173 GLY A C 1
ATOM 1386 O O . GLY A 1 173 ? 15.707 1.739 -3.940 1.00 84.94 173 GLY A O 1
ATOM 1387 N N . ASN A 1 174 ? 14.966 2.670 -5.858 1.00 84.06 174 ASN A N 1
ATOM 1388 C CA . ASN A 1 174 ? 15.568 3.999 -5.721 1.00 84.06 174 ASN A CA 1
ATOM 1389 C C . ASN A 1 174 ? 14.589 5.074 -5.207 1.00 84.06 174 ASN A C 1
ATOM 1391 O O . ASN A 1 174 ? 14.983 6.231 -5.121 1.00 84.06 174 ASN A O 1
ATOM 1395 N N . ARG A 1 175 ? 13.338 4.714 -4.899 1.00 87.38 175 ARG A N 1
ATOM 1396 C CA . ARG A 1 175 ? 12.298 5.630 -4.411 1.00 87.38 175 ARG A CA 1
ATOM 1397 C C . ARG A 1 175 ? 11.931 5.322 -2.961 1.00 87.38 175 ARG A C 1
ATOM 1399 O O . ARG A 1 175 ? 12.243 4.250 -2.435 1.00 87.38 175 ARG A O 1
ATOM 1406 N N . GLU A 1 176 ? 11.232 6.242 -2.312 1.00 92.00 176 GLU A N 1
ATOM 1407 C CA . GLU A 1 176 ? 10.673 6.031 -0.979 1.00 92.00 176 GLU A CA 1
ATOM 1408 C C . GLU A 1 176 ? 9.158 6.148 -1.028 1.00 92.00 176 GLU A C 1
ATOM 1410 O O . GLU A 1 176 ? 8.632 7.152 -1.480 1.00 92.00 176 GLU A O 1
ATOM 1415 N N . TRP A 1 177 ? 8.426 5.161 -0.519 1.00 94.69 177 TRP A N 1
ATOM 1416 C CA . TRP A 1 177 ? 6.966 5.214 -0.468 1.00 94.69 177 TRP A CA 1
ATOM 1417 C C . TRP A 1 177 ? 6.469 5.509 0.937 1.00 94.69 177 TRP A C 1
ATOM 1419 O O . TRP A 1 177 ? 6.884 4.859 1.896 1.00 94.69 177 TRP A O 1
ATOM 1429 N N . THR A 1 178 ? 5.534 6.445 1.069 1.00 95.69 178 THR A N 1
ATOM 1430 C CA . THR A 1 178 ? 4.799 6.672 2.315 1.00 95.69 178 THR A CA 1
ATOM 1431 C C . THR A 1 178 ? 3.530 5.839 2.294 1.00 95.69 178 THR A C 1
ATOM 1433 O O . THR A 1 178 ? 2.632 6.061 1.486 1.00 95.69 178 THR A O 1
ATOM 1436 N N . VAL A 1 179 ? 3.436 4.886 3.214 1.00 95.44 179 VAL A N 1
ATOM 1437 C CA . VAL A 1 179 ? 2.214 4.124 3.467 1.00 95.44 179 VAL A CA 1
ATOM 1438 C C . VAL A 1 179 ? 1.497 4.751 4.650 1.00 95.44 179 VAL A C 1
ATOM 1440 O O . VAL A 1 179 ? 2.070 4.853 5.735 1.00 95.44 179 VAL A O 1
ATOM 1443 N N . VAL A 1 180 ? 0.245 5.148 4.454 1.00 95.12 180 VAL A N 1
ATOM 1444 C CA . VAL A 1 180 ? -0.612 5.705 5.502 1.00 95.12 180 VAL A CA 1
ATOM 1445 C C . VAL A 1 180 ? -1.747 4.740 5.778 1.00 95.12 180 VAL A C 1
ATOM 1447 O O . VAL A 1 180 ? -2.458 4.334 4.864 1.00 95.12 180 VAL A O 1
ATOM 1450 N N . VAL A 1 181 ? -1.933 4.385 7.044 1.00 93.25 181 VAL A N 1
ATOM 1451 C CA . VAL A 1 181 ? -3.061 3.574 7.498 1.00 93.25 181 VAL A CA 1
ATOM 1452 C C . VAL A 1 181 ? -3.871 4.385 8.493 1.00 93.25 181 VAL A C 1
ATOM 1454 O O . VAL A 1 181 ? -3.357 4.784 9.535 1.00 93.25 181 VAL A O 1
ATOM 1457 N N . CYS A 1 182 ? -5.140 4.608 8.183 1.00 92.31 182 CYS A N 1
ATOM 1458 C CA . CYS A 1 182 ? -6.083 5.318 9.032 1.00 92.31 182 CYS A CA 1
ATOM 1459 C C . CYS A 1 182 ? -7.146 4.360 9.555 1.00 92.31 182 CYS A C 1
ATOM 1461 O O . CYS A 1 182 ? -7.608 3.457 8.851 1.00 92.31 182 CYS A O 1
ATOM 1463 N N . LYS A 1 183 ? -7.575 4.562 10.796 1.00 88.12 183 LYS A N 1
ATOM 1464 C CA . LYS A 1 183 ? -8.718 3.821 11.336 1.00 88.12 183 LYS A CA 1
ATOM 1465 C C . LYS A 1 183 ? -9.999 4.285 10.654 1.00 88.12 183 LYS A C 1
ATOM 1467 O O . LYS A 1 183 ? -10.204 5.481 10.462 1.00 88.12 183 LYS A O 1
ATOM 1472 N N . ALA A 1 184 ? -10.892 3.356 10.320 1.00 81.75 184 ALA A N 1
ATOM 1473 C CA . ALA A 1 184 ? -12.220 3.756 9.883 1.00 81.75 184 ALA A CA 1
ATOM 1474 C C . ALA A 1 184 ? -12.998 4.339 11.073 1.00 81.75 184 ALA A C 1
ATOM 1476 O O . ALA A 1 184 ? -13.096 3.708 12.130 1.00 81.75 184 ALA A O 1
ATOM 1477 N N . GLY A 1 185 ? -13.519 5.561 10.921 1.00 67.25 185 GLY A N 1
ATOM 1478 C CA . GLY A 1 185 ? -14.276 6.242 11.973 1.00 67.25 185 GLY A CA 1
ATOM 1479 C C . GLY A 1 185 ? -15.397 5.350 12.514 1.00 67.25 185 GLY A C 1
ATOM 1480 O O . GLY A 1 185 ? -16.279 4.937 11.766 1.00 67.25 185 GLY A O 1
ATOM 1481 N N . GLY A 1 186 ? -15.337 5.033 13.812 1.00 55.38 186 GLY A N 1
ATOM 1482 C CA . GLY A 1 186 ? -16.268 4.125 14.497 1.00 55.38 186 GLY A CA 1
ATOM 1483 C C . GLY A 1 186 ? -15.711 2.734 14.838 1.00 55.38 186 GLY A C 1
ATOM 1484 O O . GLY A 1 186 ? -16.302 2.056 15.675 1.00 55.38 186 GLY A O 1
ATOM 1485 N N . ALA A 1 187 ? -14.557 2.321 14.297 1.00 50.72 187 ALA A N 1
ATOM 1486 C CA . ALA A 1 187 ? -13.944 1.020 14.613 1.00 50.72 187 ALA A CA 1
ATOM 1487 C C . ALA A 1 187 ? -13.471 0.903 16.081 1.00 50.72 187 ALA A C 1
ATOM 1489 O O . ALA A 1 187 ? -13.406 -0.191 16.635 1.00 50.72 187 ALA A O 1
ATOM 1490 N N . TYR A 1 188 ? -13.186 2.041 16.727 1.00 50.69 188 TYR A N 1
ATOM 1491 C CA . TYR A 1 188 ? -12.717 2.132 18.116 1.00 50.69 188 TYR A CA 1
ATOM 1492 C C . TYR A 1 188 ? -13.625 2.948 19.034 1.00 50.69 188 TYR A C 1
ATOM 1494 O O . TYR A 1 188 ? -13.229 3.252 20.162 1.00 50.69 188 TYR A O 1
ATOM 1502 N N . ASP A 1 189 ? -14.867 3.220 18.629 1.00 48.75 189 ASP A N 1
ATOM 1503 C CA . ASP A 1 189 ? -15.896 3.489 19.628 1.00 48.75 189 ASP A CA 1
ATOM 1504 C C . ASP A 1 189 ? -16.196 2.154 20.318 1.00 48.75 189 ASP A C 1
ATOM 1506 O O . ASP A 1 189 ? -17.220 1.512 20.088 1.00 48.75 189 ASP A O 1
ATOM 1510 N N . ALA A 1 190 ? -15.268 1.696 21.169 1.00 52.47 190 ALA A N 1
ATOM 1511 C CA . ALA A 1 190 ? -15.546 0.695 22.180 1.00 52.47 190 ALA A CA 1
ATOM 1512 C C . ALA A 1 190 ? -16.769 1.226 22.895 1.00 52.47 190 ALA A C 1
ATOM 1514 O O . ALA A 1 190 ? -16.620 2.213 23.611 1.00 52.47 190 ALA A O 1
ATOM 1515 N N . SER A 1 191 ? -17.960 0.691 22.577 1.00 58.84 191 SER A N 1
ATOM 1516 C CA . SER A 1 191 ? -19.170 1.488 22.757 1.00 58.84 191 SER A CA 1
ATOM 1517 C C . SER A 1 191 ? -19.186 1.974 24.195 1.00 58.84 191 SER A C 1
ATOM 1519 O O . SER A 1 191 ? -19.283 1.185 25.140 1.00 58.84 191 SER A O 1
ATOM 1521 N N . THR A 1 192 ? -18.943 3.274 24.378 1.00 71.00 192 THR A N 1
ATOM 1522 C CA . THR A 1 192 ? -18.728 3.821 25.722 1.00 71.00 192 THR A CA 1
ATOM 1523 C C . THR A 1 192 ? -19.972 3.515 26.555 1.00 71.00 192 THR A C 1
ATOM 1525 O O . THR A 1 192 ? -19.903 3.215 27.740 1.00 71.00 192 THR A O 1
ATOM 1528 N N . VAL A 1 193 ? -21.108 3.425 25.861 1.00 79.25 193 VAL A N 1
ATOM 1529 C CA . VAL A 1 193 ? -22.382 2.861 26.286 1.00 79.25 193 VAL A CA 1
ATOM 1530 C C . VAL A 1 193 ? -22.272 1.459 26.905 1.00 79.25 193 VAL A C 1
ATOM 1532 O O . VAL A 1 193 ? -22.775 1.283 28.009 1.00 79.25 193 VAL A O 1
ATOM 1535 N N . PHE A 1 194 ? -21.636 0.467 26.271 1.00 81.56 194 PHE A N 1
ATOM 1536 C CA . PHE A 1 194 ? -21.460 -0.876 26.846 1.00 81.56 194 PHE A CA 1
ATOM 1537 C C . PHE A 1 194 ? -20.579 -0.862 28.094 1.00 81.56 194 PHE A C 1
ATOM 1539 O O . PHE A 1 194 ? -20.936 -1.484 29.093 1.00 81.56 194 PHE A O 1
ATOM 1546 N N . VAL A 1 195 ? -19.466 -0.121 28.079 1.00 86.88 195 VAL A N 1
ATOM 1547 C CA . VAL A 1 195 ? -18.579 -0.011 29.251 1.00 86.88 195 VAL A CA 1
ATOM 1548 C C . VAL A 1 195 ? -19.316 0.649 30.422 1.00 86.88 195 VAL A C 1
ATOM 1550 O O . VAL A 1 195 ? -19.280 0.147 31.547 1.00 86.88 195 VAL A O 1
ATOM 1553 N N . VAL A 1 196 ? -20.055 1.728 30.155 1.00 89.81 196 VAL A N 1
ATOM 1554 C CA . VAL A 1 196 ? -20.880 2.429 31.146 1.00 89.81 196 VAL A CA 1
ATOM 1555 C C . VAL A 1 196 ? -22.018 1.537 31.646 1.00 89.81 196 VAL A C 1
ATOM 1557 O O . VAL A 1 196 ? -22.214 1.441 32.855 1.00 89.81 196 VAL A O 1
ATOM 1560 N N . LEU A 1 197 ? -22.735 0.829 30.768 1.00 91.88 197 LEU A N 1
ATOM 1561 C CA . LEU A 1 197 ? -23.798 -0.108 31.155 1.00 91.88 197 LEU A CA 1
ATOM 1562 C C . LEU A 1 197 ? -23.259 -1.260 32.005 1.00 91.88 197 LEU A C 1
ATOM 1564 O O . LEU A 1 197 ? -23.850 -1.587 33.036 1.00 91.88 197 LEU A O 1
ATOM 1568 N N . GLY A 1 198 ? -22.125 -1.847 31.619 1.00 93.12 198 GLY A N 1
ATOM 1569 C CA . GLY A 1 198 ? -21.444 -2.882 32.393 1.00 93.12 198 GLY A CA 1
ATOM 1570 C C . GLY A 1 198 ? -21.064 -2.377 33.785 1.00 93.12 198 GLY A C 1
ATOM 1571 O O . GLY A 1 198 ? -21.403 -3.008 34.788 1.00 93.12 198 GLY A O 1
ATOM 1572 N N . GLY A 1 199 ? -20.461 -1.186 33.862 1.00 94.81 199 GLY A N 1
ATOM 1573 C CA . GLY A 1 199 ? -20.115 -0.530 35.123 1.00 94.81 199 GLY A CA 1
ATOM 1574 C C . GLY A 1 199 ? -21.329 -0.255 36.015 1.00 94.81 199 GLY A C 1
ATOM 1575 O O . GLY A 1 199 ? -21.315 -0.595 37.198 1.00 94.81 199 GLY A O 1
ATOM 1576 N N . VAL A 1 200 ? -22.412 0.290 35.451 1.00 97.19 200 VAL A N 1
ATOM 1577 C CA . VAL A 1 200 ? -23.670 0.558 36.172 1.00 97.19 200 VAL A CA 1
ATOM 1578 C C . VAL A 1 200 ? -24.296 -0.736 36.690 1.00 97.19 200 VAL A C 1
ATOM 1580 O O . VAL A 1 200 ? -24.772 -0.774 37.825 1.00 97.19 200 VAL A O 1
ATOM 1583 N N . THR A 1 201 ? -24.255 -1.814 35.906 1.00 96.44 201 THR A N 1
ATOM 1584 C CA . THR A 1 201 ? -24.817 -3.116 36.295 1.00 96.44 201 THR A CA 1
ATOM 1585 C C . THR A 1 201 ? -24.042 -3.729 37.461 1.00 96.44 201 THR A C 1
ATOM 1587 O O . THR A 1 201 ? -24.645 -4.165 38.444 1.00 96.44 201 THR A O 1
ATOM 1590 N N . ILE A 1 202 ? -22.705 -3.702 37.401 1.00 97.44 202 ILE A N 1
ATOM 1591 C CA . ILE A 1 202 ? -21.839 -4.167 38.495 1.00 97.44 202 ILE A CA 1
ATOM 1592 C C . ILE A 1 202 ? -22.079 -3.322 39.751 1.00 97.44 202 ILE A C 1
ATOM 1594 O O . ILE A 1 202 ? -22.258 -3.864 40.842 1.00 97.44 202 ILE A O 1
ATOM 1598 N N . PHE A 1 203 ? -22.146 -1.998 39.608 1.00 97.44 203 PHE A N 1
ATOM 1599 C CA . PHE A 1 203 ? -22.394 -1.096 40.729 1.00 97.44 203 PHE A CA 1
ATOM 1600 C C . PHE A 1 203 ? -23.765 -1.341 41.382 1.00 97.44 203 PHE A C 1
ATOM 1602 O O . PHE A 1 203 ? -23.862 -1.429 42.608 1.00 97.44 203 PHE A O 1
ATOM 1609 N N . ALA A 1 204 ? -24.818 -1.528 40.582 1.00 97.44 204 ALA A N 1
ATOM 1610 C CA . ALA A 1 204 ? -26.155 -1.855 41.072 1.00 97.44 204 ALA A CA 1
ATOM 1611 C C . ALA A 1 204 ? -26.186 -3.204 41.811 1.00 97.44 204 ALA A C 1
ATOM 1613 O O . ALA A 1 204 ? -26.791 -3.305 42.882 1.00 97.44 204 ALA A O 1
ATOM 1614 N N . ALA A 1 205 ? -25.491 -4.222 41.293 1.00 97.38 205 ALA A N 1
ATOM 1615 C CA . ALA A 1 205 ? -25.354 -5.514 41.962 1.00 97.38 205 ALA A CA 1
ATOM 1616 C C . ALA A 1 205 ? -24.648 -5.373 43.322 1.00 97.38 205 ALA A C 1
ATOM 1618 O O . ALA A 1 205 ? -25.124 -5.909 44.326 1.00 97.38 205 ALA A O 1
ATOM 1619 N N . CYS A 1 206 ? -23.573 -4.582 43.388 1.00 97.75 206 CYS A N 1
ATOM 1620 C CA . CYS A 1 206 ? -22.868 -4.279 44.634 1.00 97.75 206 CYS A CA 1
ATOM 1621 C C . CYS A 1 206 ? -23.765 -3.563 45.657 1.00 97.75 206 CYS A C 1
ATOM 1623 O O . CYS A 1 206 ? -23.758 -3.928 46.834 1.00 97.75 206 CYS A O 1
ATOM 1625 N N . LEU A 1 207 ? -24.582 -2.593 45.231 1.00 97.88 207 LEU A N 1
ATOM 1626 C CA . LEU A 1 207 ? -25.543 -1.917 46.111 1.00 97.88 207 LEU A CA 1
ATOM 1627 C C . LEU A 1 207 ? -26.614 -2.875 46.645 1.00 97.88 207 LEU A C 1
ATOM 1629 O O . LEU A 1 207 ? -26.935 -2.838 47.836 1.00 97.88 207 LEU A O 1
ATOM 1633 N N . CYS A 1 208 ? -27.138 -3.761 45.794 1.00 97.25 208 CYS A N 1
ATOM 1634 C CA . CYS A 1 208 ? -28.109 -4.773 46.206 1.00 97.25 208 CYS A CA 1
ATOM 1635 C C . CYS A 1 208 ? -27.511 -5.728 47.249 1.00 97.25 208 CYS A C 1
ATOM 1637 O O . CYS A 1 208 ? -28.143 -6.004 48.271 1.00 97.25 208 CYS A O 1
ATOM 1639 N N . LEU A 1 209 ? -26.272 -6.182 47.035 1.00 97.12 209 LEU A N 1
ATOM 1640 C CA . LEU A 1 209 ? -25.548 -7.027 47.987 1.00 97.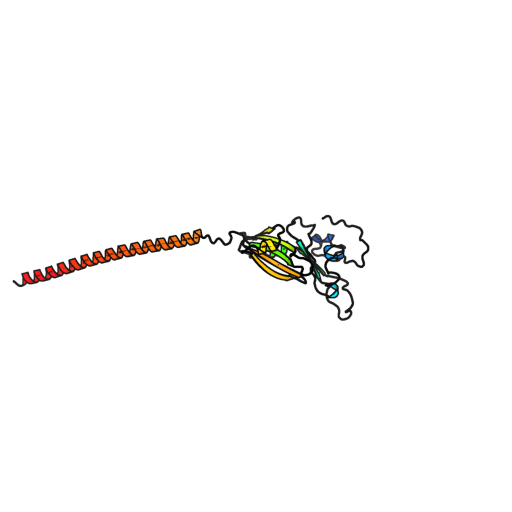12 209 LEU A CA 1
ATOM 1641 C C . LEU A 1 209 ? -25.281 -6.304 49.312 1.00 97.12 209 LEU A C 1
ATOM 1643 O O . LEU A 1 209 ? -25.493 -6.885 50.377 1.00 97.12 209 LEU A O 1
ATOM 1647 N N . ALA A 1 210 ? -24.880 -5.033 49.271 1.00 97.38 210 ALA A N 1
ATOM 1648 C CA . ALA A 1 210 ? -24.665 -4.230 50.472 1.00 97.38 210 ALA A CA 1
ATOM 1649 C C . ALA A 1 210 ? -25.964 -4.054 51.282 1.00 97.38 210 ALA A C 1
ATOM 1651 O O . ALA A 1 210 ? -25.972 -4.245 52.502 1.00 97.38 210 ALA A O 1
ATOM 1652 N N . ALA A 1 211 ? -27.084 -3.762 50.613 1.00 97.12 211 ALA A N 1
ATOM 1653 C CA . ALA A 1 211 ? -28.396 -3.645 51.249 1.00 97.12 211 ALA A CA 1
ATOM 1654 C C . ALA A 1 211 ? -28.867 -4.981 51.857 1.00 97.12 211 ALA A C 1
ATOM 1656 O O . ALA A 1 211 ? -29.365 -5.022 52.990 1.00 97.12 211 ALA A O 1
ATOM 1657 N N . TRP A 1 212 ? -28.664 -6.092 51.146 1.00 97.38 212 TRP A N 1
ATOM 1658 C CA . TRP A 1 212 ? -28.953 -7.435 51.650 1.00 97.38 212 TRP A CA 1
ATOM 1659 C C . TRP A 1 212 ? -28.118 -7.778 52.889 1.00 97.38 212 TRP A C 1
ATOM 1661 O O . TRP A 1 212 ? -28.642 -8.259 53.898 1.00 97.38 212 TRP A O 1
ATOM 1671 N N . PHE A 1 213 ? -26.817 -7.491 52.851 1.00 97.50 213 PHE A N 1
ATOM 1672 C CA . PHE A 1 213 ? -25.922 -7.738 53.976 1.00 97.50 213 PHE A CA 1
ATOM 1673 C C . PHE A 1 213 ? -26.327 -6.916 55.205 1.00 97.50 213 PHE A C 1
ATOM 1675 O O . PHE A 1 213 ? -26.408 -7.444 56.315 1.00 97.50 213 PHE A O 1
ATOM 1682 N N . TRP A 1 214 ? -26.671 -5.641 55.010 1.00 96.56 214 TRP A N 1
ATOM 1683 C CA . TRP A 1 214 ? -27.110 -4.761 56.091 1.00 96.56 214 TRP A CA 1
ATOM 1684 C C . TRP A 1 214 ? -28.413 -5.227 56.750 1.00 96.56 214 TRP A C 1
ATOM 1686 O O . TRP A 1 214 ? -28.511 -5.283 57.981 1.00 96.56 214 TRP A O 1
ATOM 1696 N N . THR A 1 215 ? -29.409 -5.608 55.948 1.00 96.25 215 THR A N 1
ATOM 1697 C CA . THR A 1 215 ? -30.691 -6.122 56.458 1.00 96.25 215 THR A CA 1
ATOM 1698 C C . THR A 1 215 ? -30.519 -7.451 57.192 1.00 96.25 215 THR A C 1
ATOM 1700 O O . THR A 1 215 ? -31.085 -7.635 58.273 1.00 96.25 215 THR A O 1
ATOM 1703 N N . THR A 1 216 ? -29.679 -8.344 56.668 1.00 96.25 216 THR A N 1
ATOM 1704 C CA . THR A 1 216 ? -29.367 -9.633 57.298 1.00 96.25 216 THR A CA 1
ATOM 1705 C C . THR A 1 216 ? -28.627 -9.445 58.619 1.00 96.25 216 THR A C 1
ATOM 1707 O O . THR A 1 216 ? -29.017 -10.042 59.621 1.00 96.25 216 THR A O 1
ATOM 1710 N N . SER A 1 217 ? -27.625 -8.563 58.664 1.00 95.56 217 SER A N 1
ATOM 1711 C CA . SER A 1 217 ? -26.879 -8.256 59.888 1.00 95.56 217 SER A CA 1
ATOM 1712 C C . SER A 1 217 ? -27.804 -7.720 60.986 1.00 95.56 217 SER A C 1
ATOM 1714 O O . SER A 1 217 ? -27.849 -8.272 62.084 1.00 95.56 217 SER A O 1
ATOM 1716 N N . ARG A 1 218 ? -28.679 -6.755 60.658 1.00 93.94 218 ARG A N 1
ATOM 1717 C CA . ARG A 1 218 ? -29.702 -6.251 61.596 1.00 93.94 218 ARG A CA 1
ATOM 1718 C C . ARG A 1 218 ? -30.651 -7.340 62.091 1.00 93.94 218 ARG A C 1
ATOM 1720 O O . ARG A 1 218 ? -31.043 -7.332 63.258 1.00 93.94 218 ARG A O 1
ATOM 1727 N N . ARG A 1 219 ? -31.047 -8.268 61.216 1.00 94.06 219 ARG A N 1
ATOM 1728 C CA . ARG A 1 219 ? -31.903 -9.398 61.594 1.00 94.06 219 ARG A CA 1
ATOM 1729 C C . ARG A 1 219 ? -31.184 -10.339 62.560 1.00 94.06 219 ARG A C 1
ATOM 1731 O O . ARG A 1 219 ? -31.797 -10.754 63.539 1.00 94.06 219 ARG A O 1
ATOM 1738 N N . ILE A 1 220 ? -29.911 -10.642 62.312 1.00 95.06 220 ILE A N 1
ATOM 1739 C CA . ILE A 1 220 ? -29.091 -11.487 63.189 1.00 95.06 220 ILE A CA 1
ATOM 1740 C C . ILE A 1 220 ? -28.931 -10.833 64.564 1.00 95.06 220 ILE A C 1
ATOM 1742 O O . ILE A 1 220 ? -29.164 -11.505 65.565 1.00 95.06 220 ILE A O 1
ATOM 1746 N N . THR A 1 221 ? -28.631 -9.530 64.630 1.00 94.75 221 THR A N 1
ATOM 1747 C CA . THR A 1 221 ? -28.544 -8.802 65.907 1.00 94.75 221 THR A CA 1
ATOM 1748 C C . THR A 1 221 ? -29.848 -8.907 66.695 1.00 94.75 221 THR A C 1
ATOM 1750 O O . THR A 1 221 ? -29.826 -9.346 67.837 1.00 94.75 221 THR A O 1
ATOM 1753 N N . ARG A 1 222 ? -31.003 -8.644 66.064 1.00 93.62 222 ARG A N 1
ATOM 1754 C CA . ARG A 1 222 ? -32.311 -8.774 66.734 1.00 93.62 222 ARG A CA 1
ATOM 1755 C C . ARG A 1 222 ? -32.587 -10.189 67.240 1.00 93.62 222 ARG A C 1
ATOM 1757 O O . ARG A 1 222 ? -33.132 -10.354 68.324 1.00 93.62 222 ARG A O 1
ATOM 1764 N N . ILE A 1 223 ? -32.251 -11.214 66.455 1.00 94.31 223 ILE A N 1
ATOM 1765 C CA . ILE A 1 223 ? -32.436 -12.613 66.870 1.00 94.31 223 ILE A CA 1
ATOM 1766 C C . ILE A 1 223 ? -31.535 -12.942 68.065 1.00 94.31 223 ILE A C 1
ATOM 1768 O O . ILE A 1 223 ? -31.983 -13.626 68.984 1.00 94.31 223 ILE A O 1
ATOM 1772 N N . ASN A 1 224 ? -30.296 -12.447 68.071 1.00 93.88 224 ASN A N 1
ATOM 1773 C CA . ASN A 1 224 ? -29.372 -12.629 69.185 1.00 93.88 224 ASN A CA 1
ATOM 1774 C C . ASN A 1 224 ? -29.856 -11.907 70.446 1.00 93.88 224 ASN A C 1
ATOM 1776 O O . ASN A 1 224 ? -29.827 -12.512 71.511 1.00 93.88 224 ASN A O 1
ATOM 1780 N N . ASP A 1 225 ? -30.384 -10.687 70.324 1.00 94.56 225 ASP A N 1
ATOM 1781 C CA . ASP A 1 225 ? -30.954 -9.942 71.453 1.00 94.56 225 ASP A CA 1
ATOM 1782 C C . ASP A 1 225 ? -32.151 -10.687 72.066 1.00 94.56 225 ASP A C 1
ATOM 1784 O O . ASP A 1 225 ? -32.237 -10.847 73.284 1.00 94.56 225 ASP A O 1
ATOM 1788 N N . ILE A 1 226 ? -33.051 -11.218 71.227 1.00 94.56 226 ILE A N 1
ATOM 1789 C CA . ILE A 1 226 ? -34.202 -12.019 71.680 1.00 94.56 226 ILE A CA 1
ATOM 1790 C C . ILE A 1 226 ? -33.736 -13.319 72.351 1.00 94.56 226 ILE A C 1
ATOM 1792 O O . ILE A 1 226 ? -34.279 -13.705 73.386 1.00 94.56 226 ILE A O 1
ATOM 1796 N N . ARG A 1 227 ? -32.730 -14.005 71.788 1.00 92.44 227 ARG A N 1
ATOM 1797 C CA . ARG A 1 227 ? -32.156 -15.216 72.398 1.00 92.44 227 ARG A CA 1
ATOM 1798 C C . ARG A 1 227 ? -31.505 -14.915 73.745 1.00 92.44 227 ARG A C 1
ATOM 1800 O O . ARG A 1 227 ? -31.781 -15.635 74.697 1.00 92.44 227 ARG A O 1
ATOM 1807 N N . ALA A 1 228 ? -30.718 -13.846 73.838 1.00 93.00 228 ALA A N 1
ATOM 1808 C CA . ALA A 1 228 ? -30.075 -13.425 75.077 1.00 93.00 228 ALA A CA 1
ATOM 1809 C C . ALA A 1 228 ? -31.109 -13.077 76.161 1.00 93.00 228 ALA A C 1
ATOM 1811 O O . ALA A 1 228 ? -30.971 -13.508 77.305 1.00 93.00 228 ALA A O 1
ATOM 1812 N N . ALA A 1 229 ? -32.191 -12.375 75.800 1.00 94.25 229 ALA A N 1
ATOM 1813 C CA . ALA A 1 229 ? -33.298 -12.097 76.716 1.00 94.25 229 ALA A CA 1
ATOM 1814 C C . ALA A 1 229 ? -33.987 -13.387 77.201 1.00 94.25 229 ALA A C 1
ATOM 1816 O O . ALA A 1 229 ? -34.208 -13.556 78.400 1.00 94.25 229 ALA A O 1
ATOM 1817 N N . ALA A 1 230 ? -34.259 -14.336 76.299 1.00 93.25 230 ALA A N 1
ATOM 1818 C CA . ALA A 1 230 ? -34.875 -15.616 76.651 1.00 93.25 230 ALA A CA 1
ATOM 1819 C C . ALA A 1 230 ? -33.968 -16.498 77.532 1.00 93.25 230 ALA A C 1
ATOM 1821 O O . ALA A 1 230 ? -34.452 -17.189 78.429 1.00 93.25 230 ALA A O 1
ATOM 1822 N N . GLU A 1 231 ? -32.654 -16.496 77.297 1.00 92.69 231 GLU A N 1
ATOM 1823 C CA . GLU A 1 231 ? -31.679 -17.196 78.144 1.00 92.69 231 GLU A CA 1
ATOM 1824 C C . GLU A 1 231 ? -31.595 -16.573 79.541 1.00 92.69 231 GLU A C 1
ATOM 1826 O O . GLU A 1 231 ? -31.600 -17.299 80.538 1.00 92.69 231 GLU A O 1
ATOM 1831 N N . HIS A 1 232 ? -31.616 -15.241 79.627 1.00 93.12 232 HIS A N 1
ATOM 1832 C CA . HIS A 1 232 ? -31.662 -14.522 80.897 1.00 93.12 232 HIS A CA 1
ATOM 1833 C C . HIS A 1 232 ? -32.944 -14.832 81.692 1.00 93.12 232 HIS A C 1
ATOM 1835 O O . HIS A 1 232 ? -32.883 -15.120 82.890 1.00 93.12 232 HIS A O 1
ATOM 1841 N N . GLU A 1 233 ? -34.110 -14.845 81.039 1.00 93.06 233 GLU A N 1
ATOM 1842 C CA . GLU A 1 233 ? -35.378 -15.233 81.673 1.00 93.06 233 GLU A CA 1
ATOM 1843 C C . GLU A 1 233 ? -35.357 -16.683 82.173 1.00 93.06 233 GLU A C 1
ATOM 1845 O O . GLU A 1 233 ? -35.762 -16.948 83.309 1.00 93.06 233 GLU A O 1
ATOM 1850 N N . LYS A 1 234 ? -34.832 -17.622 81.372 1.00 92.75 234 LYS A N 1
ATOM 1851 C CA . LYS A 1 234 ? -34.660 -19.024 81.784 1.00 92.75 234 LYS A CA 1
ATOM 1852 C C . LYS A 1 234 ? -33.761 -19.147 83.013 1.00 92.75 234 LYS A C 1
ATOM 1854 O O . LYS A 1 234 ? -34.130 -19.848 83.954 1.00 92.75 234 LYS A O 1
ATOM 1859 N N . ALA A 1 235 ? -32.624 -18.453 83.040 1.00 91.12 235 ALA A N 1
ATOM 1860 C CA . ALA A 1 235 ? -31.726 -18.450 84.192 1.00 91.12 235 ALA A CA 1
ATOM 1861 C C . ALA A 1 235 ? -32.419 -17.896 85.451 1.00 91.12 235 ALA A C 1
ATOM 1863 O O . ALA A 1 235 ? -32.340 -18.501 86.521 1.00 91.12 235 ALA A O 1
ATOM 1864 N N . CYS A 1 236 ? -33.176 -16.802 85.318 1.00 91.50 236 CYS A N 1
ATOM 1865 C CA . CYS A 1 236 ? -33.942 -16.221 86.421 1.00 91.50 236 CYS A CA 1
ATOM 1866 C C . CYS A 1 236 ? -35.009 -17.189 86.966 1.00 91.50 236 CYS A C 1
ATOM 1868 O O . CYS A 1 236 ? -35.173 -17.320 88.181 1.00 91.50 236 CYS A O 1
ATOM 1870 N N . LEU A 1 237 ? -35.719 -17.902 86.085 1.00 90.81 237 LEU A N 1
ATOM 1871 C CA . LEU A 1 237 ? -36.709 -18.907 86.481 1.00 90.81 237 LEU A CA 1
ATOM 1872 C C . LEU A 1 237 ? -36.073 -20.092 87.217 1.00 90.81 237 LEU A C 1
ATOM 1874 O O . LEU A 1 237 ? -36.635 -20.540 88.215 1.00 90.81 237 LEU A O 1
ATOM 1878 N N . ILE A 1 238 ? -34.906 -20.570 86.772 1.00 89.88 238 ILE A N 1
ATOM 1879 C CA . ILE A 1 238 ? -34.169 -21.653 87.443 1.00 89.88 238 ILE A CA 1
ATOM 1880 C C . ILE A 1 238 ? -33.803 -21.246 88.877 1.00 89.88 238 ILE A C 1
ATOM 1882 O O . ILE A 1 238 ? -34.068 -22.008 89.805 1.00 89.88 238 ILE A O 1
ATOM 1886 N N . VAL A 1 239 ? -33.277 -20.030 89.075 1.00 89.75 239 VAL A N 1
ATOM 1887 C CA . VAL A 1 239 ? -32.930 -19.505 90.409 1.00 89.75 239 VAL A CA 1
ATOM 1888 C C . VAL A 1 239 ? -34.163 -19.417 91.313 1.00 89.75 239 VAL A C 1
ATOM 1890 O O . VAL A 1 239 ? -34.147 -19.942 92.424 1.00 89.75 239 VAL A O 1
ATOM 1893 N N . LYS A 1 240 ? -35.271 -18.839 90.828 1.00 88.44 240 LYS A N 1
ATOM 1894 C CA . LYS A 1 240 ? -36.522 -18.742 91.606 1.00 88.44 240 LYS A CA 1
ATOM 1895 C C . LYS A 1 240 ? -37.108 -20.108 91.965 1.00 88.44 240 LYS A C 1
ATOM 1897 O O . LYS A 1 240 ? -37.719 -20.260 93.021 1.00 88.44 240 LYS A O 1
ATOM 1902 N N . ASN A 1 241 ? -36.974 -21.097 91.081 1.00 87.25 241 ASN A N 1
ATOM 1903 C CA . ASN A 1 241 ? -37.466 -22.444 91.351 1.00 87.25 241 ASN A CA 1
ATOM 1904 C C . ASN A 1 241 ? -36.586 -23.153 92.394 1.00 87.25 241 ASN A C 1
ATOM 1906 O O . ASN A 1 241 ? -37.111 -23.787 93.307 1.00 87.25 241 ASN A O 1
ATOM 1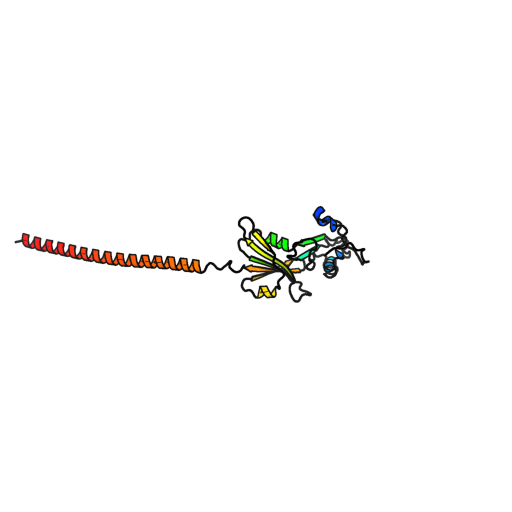910 N N . ALA A 1 242 ? -35.263 -22.970 92.329 1.00 86.50 242 ALA A N 1
ATOM 1911 C CA . ALA A 1 242 ? -34.340 -23.450 93.356 1.00 86.50 242 ALA A CA 1
ATOM 1912 C C . ALA A 1 242 ? -34.648 -22.837 94.737 1.00 86.50 242 ALA A C 1
ATOM 1914 O O . ALA A 1 242 ? -34.729 -23.572 95.718 1.00 86.50 242 ALA A O 1
ATOM 1915 N N . GLU A 1 243 ? -34.929 -21.530 94.811 1.00 86.62 243 GLU A N 1
ATOM 1916 C CA . GLU A 1 243 ? -35.354 -20.868 96.057 1.00 86.62 243 GLU A CA 1
ATOM 1917 C C . GLU A 1 243 ? -36.655 -21.447 96.629 1.00 86.62 243 GLU A C 1
ATOM 1919 O O . GLU A 1 243 ? -36.762 -21.651 97.837 1.00 86.62 243 GLU A O 1
ATOM 1924 N N . LYS A 1 244 ? -37.648 -21.741 95.778 1.00 84.75 244 LYS A N 1
ATOM 1925 C CA . LYS A 1 244 ? -38.914 -22.352 96.217 1.00 84.75 244 LYS A CA 1
ATOM 1926 C C . LYS A 1 244 ? -38.757 -23.781 96.722 1.00 84.75 244 LYS A C 1
ATOM 1928 O O . LYS A 1 244 ? -39.546 -24.193 97.558 1.00 84.75 244 LYS A O 1
ATOM 1933 N N . THR A 1 245 ? -37.781 -24.524 96.207 1.00 81.94 245 THR A N 1
ATOM 1934 C CA . THR A 1 245 ? -37.558 -25.931 96.581 1.00 81.94 245 THR A CA 1
ATOM 1935 C C . THR A 1 245 ? -36.741 -26.060 97.876 1.00 81.94 245 THR A C 1
ATOM 1937 O O . THR A 1 245 ? -36.717 -27.124 98.482 1.00 81.94 245 THR A O 1
ATOM 1940 N N . ALA A 1 246 ? -36.068 -24.985 98.306 1.00 75.38 246 ALA A N 1
ATOM 1941 C CA . ALA A 1 246 ? -35.249 -24.943 99.521 1.00 75.38 246 ALA A CA 1
ATOM 1942 C C . ALA A 1 246 ? -36.009 -24.491 100.790 1.00 75.38 246 ALA A C 1
ATOM 1944 O O . ALA A 1 246 ? -35.421 -24.491 101.872 1.00 75.38 246 ALA A O 1
ATOM 1945 N N . ARG A 1 247 ? -37.279 -24.084 100.665 1.00 55.09 247 ARG A N 1
ATOM 1946 C CA . ARG A 1 247 ? -38.192 -23.790 101.783 1.00 55.09 247 ARG A CA 1
ATOM 1947 C C . ARG A 1 247 ? -39.122 -24.964 102.038 1.00 55.09 247 ARG A C 1
ATOM 1949 O O . ARG A 1 247 ? -39.410 -25.198 103.229 1.00 55.09 247 ARG A O 1
#

Foldseek 3Di:
DDPDPDDDDDDPDFAQDCDDPPCVVCVVSGRPGPCPPVQNVPPPPPPDCQLVQFKDKTPWDQDPPDPCRLFTKIKIKGLDDQDPVCNPDTRPHIDMDIGQVVVVVVVVLVPDPAWKKKWKWWDPPPDDPFTHTGWIWTWADDPVGIDTDRDDDDGPVVLVPDPQKDWDWDDDTPIIMIMIMGHDPPRPCPVVVVVVVVVVVVVVVVVVVVVVVVVVVVVVVVVVVVVVVVVVVVVVVVVVVVVVVVD

Secondary structure (DSSP, 8-state):
-----PPPPP-S---B----SSHHHHGGGTT-BGGGSHHHHHSSIIIIIHHHT--EEPPPB--SS-S--SB-EEEEEE-----TT-TTPPPS--EEEEEEHHHHHHHHTTT--S-EEEEEEEE-TTT-SSPEEEEEEEEE--SSS-EEEE-----HHHHHT-TTEEEEEEEETTEEEEEEEEEPTTTT---HHHHHHHHHHHHHHHHHHHHHHHHHHHHHHHHHHHHHHHHHHHHHHHHHHHHHH--

Organism: NCBI:txid265554